Protein AF-A0A917TV34-F1 (afdb_monomer_lite)

Foldseek 3Di:
DDDDPPPPDDPPDDFPPDQQALLLCVLQQLAQKDKADDPLWIKIKGKAFAPLLVVVVQVSQVSHVWHKDWADDPDPRMIIIMIDTGNSCSVVQVQQQDPVGDGFDHPPDADFLSSLLNQLSGAWFDPVPAKIKRHRHYWDDAPDPPPPPPDDDDDDDDDDDDDDDDDDDDDDDDDDDDDDDDDDDDDDDDDDDDPVVVVVVVVPDDDDDDDDDDDDPDDDDDDPDDPPPPPPDDPDPDPCPPPDDPDDPPPPDDDPPPPDDDDPDPDDDDDDPPDPDDDPPPPPPPDDPPPDDPSSVNSNVSSQVNCVVLPQHFDWDDCDNGHTITIGDDLVSLVVSCVRNDDDDPSDDPNTHRD

Structure (mmCIF, N/CA/C/O backbone):
data_AF-A0A917TV34-F1
#
_entry.id   AF-A0A917TV34-F1
#
loop_
_atom_site.group_PDB
_atom_site.id
_atom_site.type_symbol
_atom_site.label_atom_id
_atom_site.label_alt_id
_atom_site.label_comp_id
_atom_site.label_asym_id
_atom_site.label_entity_id
_atom_site.label_seq_id
_atom_site.pdbx_PDB_ins_code
_atom_site.Cartn_x
_atom_site.Cartn_y
_atom_site.Cartn_z
_atom_site.occupancy
_atom_site.B_iso_or_equiv
_atom_site.auth_seq_id
_atom_site.auth_comp_id
_atom_site.auth_asym_id
_atom_site.auth_atom_id
_atom_site.pdbx_PDB_model_num
ATOM 1 N N . MET A 1 1 ? -40.559 -13.161 18.218 1.00 40.81 1 MET A N 1
ATOM 2 C CA . MET A 1 1 ? -39.467 -12.164 18.255 1.00 40.81 1 MET A CA 1
ATOM 3 C C . MET A 1 1 ? -38.591 -12.396 17.035 1.00 40.81 1 MET A C 1
ATOM 5 O O . MET A 1 1 ? -37.755 -13.285 17.055 1.00 40.81 1 MET A O 1
ATOM 9 N N . THR A 1 2 ? -38.841 -11.677 15.946 1.00 37.19 2 THR A N 1
ATOM 10 C CA . THR A 1 2 ? -38.151 -11.855 14.659 1.00 37.19 2 THR A CA 1
ATOM 11 C C . THR A 1 2 ? -37.358 -10.582 14.377 1.00 37.19 2 THR A C 1
ATOM 13 O O . THR A 1 2 ? -37.936 -9.506 14.241 1.00 37.19 2 THR A O 1
ATOM 16 N N . ARG A 1 3 ? -36.022 -10.688 14.394 1.00 32.41 3 ARG A N 1
ATOM 17 C CA . ARG A 1 3 ? -35.100 -9.575 14.128 1.00 32.41 3 ARG A CA 1
ATOM 18 C C . ARG A 1 3 ? -35.192 -9.189 12.652 1.00 32.41 3 ARG A C 1
ATOM 20 O O . ARG A 1 3 ? -34.831 -9.973 11.784 1.00 32.41 3 ARG A O 1
ATOM 27 N N . SER A 1 4 ? -35.654 -7.968 12.397 1.00 31.33 4 SER A N 1
ATOM 28 C CA . SER A 1 4 ? -35.521 -7.289 11.110 1.00 31.33 4 SER A CA 1
ATOM 29 C C . SER A 1 4 ? -34.042 -6.970 10.878 1.00 31.33 4 SER A C 1
ATOM 31 O O . SER A 1 4 ? -33.458 -6.172 11.614 1.00 31.33 4 SER A O 1
ATOM 33 N N . VAL A 1 5 ? -33.417 -7.623 9.897 1.00 42.38 5 VAL A N 1
ATOM 34 C CA . VAL A 1 5 ? -32.113 -7.199 9.379 1.00 42.38 5 VAL A CA 1
ATOM 35 C C . VAL A 1 5 ? -32.403 -6.081 8.389 1.00 42.38 5 VAL A C 1
ATOM 37 O O . VAL A 1 5 ? -32.843 -6.321 7.267 1.00 42.38 5 VAL A O 1
ATOM 40 N N . ALA A 1 6 ? -32.224 -4.842 8.839 1.00 41.69 6 ALA A N 1
ATOM 41 C CA . ALA A 1 6 ? -32.287 -3.681 7.970 1.00 41.69 6 ALA A CA 1
ATOM 42 C C . ALA A 1 6 ? -31.182 -3.812 6.912 1.00 41.69 6 ALA A C 1
ATOM 44 O O . ALA A 1 6 ? -29.999 -3.671 7.225 1.00 41.69 6 ALA A O 1
ATOM 45 N N . ALA A 1 7 ? -31.571 -4.103 5.670 1.00 47.94 7 ALA A N 1
ATOM 46 C CA . ALA A 1 7 ? -30.687 -4.027 4.520 1.00 47.94 7 ALA A CA 1
ATOM 47 C C . ALA A 1 7 ? -30.188 -2.581 4.409 1.00 47.94 7 ALA A C 1
ATOM 49 O O . ALA A 1 7 ? -30.918 -1.666 4.025 1.00 47.94 7 ALA A O 1
ATOM 50 N N . ARG A 1 8 ? -28.946 -2.368 4.842 1.00 42.19 8 ARG A N 1
ATOM 51 C CA . ARG A 1 8 ? -28.267 -1.080 4.779 1.00 42.19 8 ARG A CA 1
ATOM 52 C C . ARG A 1 8 ? -27.952 -0.836 3.307 1.00 42.19 8 ARG A C 1
ATOM 54 O O . ARG A 1 8 ? -27.126 -1.521 2.718 1.00 42.19 8 ARG A O 1
ATOM 61 N N . GLN A 1 9 ? -28.694 0.085 2.706 1.00 48.31 9 GLN A N 1
ATOM 62 C CA . GLN A 1 9 ? -28.572 0.473 1.308 1.00 48.31 9 GLN A CA 1
ATOM 63 C C . GLN A 1 9 ? -27.155 1.011 1.046 1.00 48.31 9 GLN A C 1
ATOM 65 O O . GLN A 1 9 ? -26.838 2.141 1.413 1.00 48.31 9 GLN A O 1
ATOM 70 N N . LEU A 1 10 ? -26.295 0.181 0.450 1.00 41.94 10 LEU A N 1
ATOM 71 C CA . LEU A 1 10 ? -24.959 0.566 0.003 1.00 41.94 10 LEU A CA 1
ATOM 72 C C . LEU A 1 10 ? -25.094 1.425 -1.258 1.00 41.94 10 LEU A C 1
ATOM 74 O O . LEU A 1 10 ? -25.685 1.025 -2.261 1.00 41.94 10 LEU A O 1
ATOM 78 N N . SER A 1 11 ? -24.585 2.650 -1.169 1.00 47.09 11 SER A N 1
ATOM 79 C CA . SER A 1 11 ? -24.577 3.620 -2.257 1.00 47.09 11 SER A CA 1
ATOM 80 C C . SER A 1 11 ? -23.579 3.190 -3.338 1.00 47.09 11 SER A C 1
ATOM 82 O O . SER A 1 11 ? -22.390 3.479 -3.258 1.00 47.09 11 SER A O 1
ATOM 84 N N . LEU A 1 12 ? -24.109 2.518 -4.361 1.00 45.16 12 LEU A N 1
ATOM 85 C CA . LEU A 1 12 ? -23.489 2.036 -5.604 1.00 45.16 12 LEU A CA 1
ATOM 86 C C . LEU A 1 12 ? -23.016 3.156 -6.558 1.00 45.16 12 LEU A C 1
ATOM 88 O O . LEU A 1 12 ? -23.390 3.183 -7.729 1.00 45.16 12 LEU A O 1
ATOM 92 N N . PHE A 1 13 ? -22.171 4.081 -6.104 1.00 44.41 13 PHE A N 1
ATOM 93 C CA . PHE A 1 13 ? -21.549 5.063 -7.002 1.00 44.41 13 PHE A CA 1
ATOM 94 C C . PHE A 1 13 ? -20.023 4.896 -7.059 1.00 44.41 13 PHE A C 1
ATOM 96 O O . PHE A 1 13 ? -19.262 5.718 -6.569 1.00 44.41 13 PHE A O 1
ATOM 103 N N . GLY A 1 14 ? -19.593 3.819 -7.726 1.00 43.25 14 GLY A N 1
ATOM 104 C CA . GLY A 1 14 ? -18.840 3.989 -8.975 1.00 43.25 14 GLY A CA 1
ATOM 105 C C . GLY A 1 14 ? -17.323 4.185 -8.934 1.00 43.25 14 GLY A C 1
ATOM 106 O O . GLY A 1 14 ? -16.812 4.798 -9.866 1.00 43.25 14 GLY A O 1
ATOM 107 N N . VAL A 1 15 ? -16.594 3.663 -7.940 1.00 44.53 15 VAL A N 1
ATOM 108 C CA . VAL A 1 15 ? -15.109 3.609 -8.001 1.00 44.53 15 VAL A CA 1
ATOM 109 C C . VAL A 1 15 ? -14.532 2.197 -7.771 1.00 44.53 15 VAL A C 1
ATOM 111 O O . VAL A 1 15 ? -13.421 1.916 -8.207 1.00 44.53 15 VAL A O 1
ATOM 114 N N . GLU A 1 16 ? -15.303 1.243 -7.236 1.00 50.41 16 GLU A N 1
ATOM 115 C CA . GLU A 1 16 ? -14.869 -0.165 -7.071 1.00 50.41 16 GLU A CA 1
ATOM 116 C C . GLU A 1 16 ? -14.979 -1.035 -8.343 1.00 50.41 16 GLU A C 1
ATOM 118 O O . GLU A 1 16 ? -14.558 -2.192 -8.354 1.00 50.41 16 GLU A O 1
ATOM 123 N N . ALA A 1 17 ? -15.515 -0.498 -9.444 1.00 59.44 17 ALA A N 1
ATOM 124 C CA . ALA A 1 17 ? -15.869 -1.282 -10.633 1.00 59.44 17 ALA A CA 1
ATOM 125 C C . ALA A 1 17 ? -14.678 -1.719 -11.513 1.00 59.44 17 ALA A C 1
ATOM 127 O O . ALA A 1 17 ? -14.878 -2.448 -12.485 1.00 59.44 17 ALA A O 1
ATOM 128 N N . ARG A 1 18 ? -13.444 -1.285 -11.216 1.00 78.06 18 ARG A N 1
ATOM 129 C CA . ARG A 1 18 ? -12.256 -1.747 -11.952 1.00 78.06 18 ARG A CA 1
ATOM 130 C C . ARG A 1 18 ? -11.857 -3.136 -11.444 1.00 78.06 18 ARG A C 1
ATOM 132 O O . ARG A 1 18 ? -11.762 -3.281 -10.225 1.00 78.06 18 ARG A O 1
ATOM 139 N N . PRO A 1 19 ? -11.601 -4.130 -12.313 1.00 85.00 19 PRO A N 1
ATOM 140 C CA . PRO A 1 19 ? -11.060 -5.413 -11.872 1.00 85.00 19 PRO A CA 1
ATOM 141 C C . PRO A 1 19 ? -9.710 -5.220 -11.157 1.00 85.00 19 PRO A C 1
ATOM 143 O O . PRO A 1 19 ? -9.001 -4.256 -11.465 1.00 85.00 19 PRO A O 1
ATOM 146 N N . PRO A 1 20 ? -9.356 -6.100 -10.202 1.00 93.44 20 PRO A N 1
ATOM 147 C CA . PRO A 1 20 ? -8.048 -6.063 -9.557 1.00 93.44 20 PRO A CA 1
ATOM 148 C C . PRO A 1 20 ? -6.946 -6.161 -10.614 1.00 93.44 20 PRO A C 1
ATOM 150 O O . PRO A 1 20 ? -7.001 -7.005 -11.509 1.00 93.44 20 PRO A O 1
ATOM 153 N N . ALA A 1 21 ? -5.957 -5.277 -10.521 1.00 95.12 21 ALA A N 1
ATOM 154 C CA . ALA A 1 21 ? -4.879 -5.184 -11.494 1.00 95.12 21 ALA A CA 1
ATOM 155 C C . ALA A 1 21 ? -3.510 -5.173 -10.798 1.00 95.12 21 ALA A C 1
ATOM 157 O O . ALA A 1 21 ? -3.397 -4.672 -9.677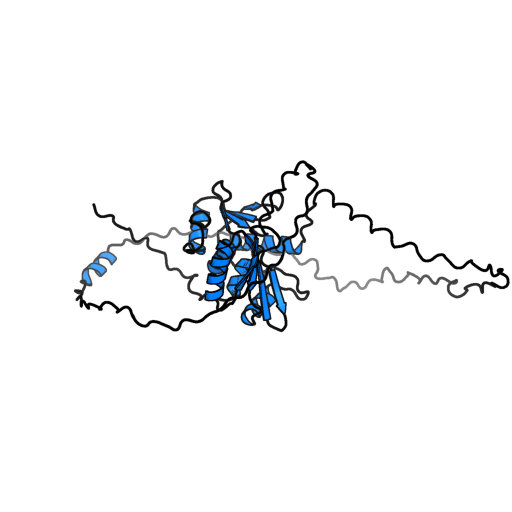 1.00 95.12 21 ALA A O 1
ATOM 158 N N . PRO A 1 22 ? -2.439 -5.641 -11.466 1.00 97.31 22 PRO A N 1
ATOM 159 C CA . PRO A 1 22 ? -1.071 -5.575 -10.942 1.00 97.31 22 PRO A CA 1
ATOM 160 C C . PRO A 1 22 ? -0.649 -4.172 -10.487 1.00 97.31 22 PRO A C 1
ATOM 162 O O . PRO A 1 22 ? 0.119 -4.029 -9.544 1.00 97.31 22 PRO A O 1
ATOM 165 N N . HIS A 1 23 ? -1.192 -3.128 -11.116 1.00 95.94 23 HIS A N 1
ATOM 166 C CA . HIS A 1 23 ? -0.909 -1.736 -10.775 1.00 95.94 23 HIS A CA 1
ATOM 167 C C . HIS A 1 23 ? -1.452 -1.300 -9.401 1.00 95.94 23 HIS A C 1
ATOM 169 O O . HIS A 1 23 ? -0.998 -0.298 -8.853 1.00 95.94 23 HIS A O 1
ATOM 175 N N . ASP A 1 24 ? -2.386 -2.049 -8.809 1.00 96.69 24 ASP A N 1
ATOM 176 C CA . ASP A 1 24 ? -2.880 -1.762 -7.459 1.00 96.69 24 ASP A CA 1
ATOM 177 C C . ASP A 1 24 ? -1.795 -1.985 -6.393 1.00 96.69 24 ASP A C 1
ATOM 179 O O . ASP A 1 24 ? -1.896 -1.411 -5.311 1.00 96.69 24 ASP A O 1
ATOM 183 N N . LEU A 1 25 ? -0.741 -2.764 -6.697 1.00 97.81 25 LEU A N 1
ATOM 184 C CA . LEU A 1 25 ? 0.428 -2.952 -5.821 1.00 97.81 25 LEU A CA 1
ATOM 185 C C . LEU A 1 25 ? 1.183 -1.656 -5.526 1.00 97.81 25 LEU A C 1
ATOM 187 O O . LEU A 1 25 ? 1.998 -1.643 -4.607 1.00 97.81 25 LEU A O 1
ATOM 191 N N . GLU A 1 26 ? 0.850 -0.560 -6.215 1.00 97.38 26 GLU A N 1
ATOM 192 C CA . GLU A 1 26 ? 1.180 0.793 -5.768 1.00 97.38 26 GLU A CA 1
ATOM 193 C C . GLU A 1 26 ? 0.830 0.989 -4.282 1.00 97.38 26 GLU A C 1
ATOM 195 O O . GLU A 1 26 ? 1.610 1.591 -3.560 1.00 97.38 26 GLU A O 1
ATOM 200 N N . GLY A 1 27 ? -0.249 0.364 -3.792 1.00 97.31 27 GLY A N 1
ATOM 201 C CA . GLY A 1 27 ? -0.628 0.334 -2.379 1.00 97.31 27 GLY A CA 1
ATOM 202 C C . GLY A 1 27 ? 0.452 -0.174 -1.418 1.00 97.31 27 GLY A C 1
ATOM 203 O O . GLY A 1 27 ? 0.548 0.320 -0.300 1.00 97.31 27 GLY A O 1
ATOM 204 N N . LEU A 1 28 ? 1.297 -1.120 -1.839 1.00 97.94 28 LEU A N 1
ATOM 205 C CA . LEU A 1 28 ? 2.435 -1.566 -1.026 1.00 97.94 28 LEU A CA 1
ATOM 206 C C . LEU A 1 28 ? 3.566 -0.532 -1.026 1.00 97.94 28 LEU A C 1
ATOM 208 O O . LEU A 1 28 ? 4.217 -0.352 -0.002 1.00 97.94 28 LEU A O 1
ATOM 212 N N . LEU A 1 29 ? 3.770 0.161 -2.151 1.00 97.56 29 LEU A N 1
ATOM 213 C CA . LEU A 1 29 ? 4.804 1.192 -2.325 1.00 97.56 29 LEU A CA 1
ATOM 214 C C . LEU A 1 29 ? 4.486 2.491 -1.572 1.00 97.56 29 LEU A C 1
ATOM 216 O O . LEU A 1 29 ? 5.390 3.273 -1.301 1.00 97.56 29 LEU A O 1
ATOM 220 N N . LEU A 1 30 ? 3.218 2.704 -1.199 1.00 96.50 30 LEU A N 1
ATOM 221 C CA . LEU A 1 30 ? 2.826 3.758 -0.255 1.00 96.50 30 LEU A CA 1
ATOM 222 C C . LEU A 1 30 ? 3.398 3.518 1.148 1.00 96.50 30 LEU A C 1
ATOM 224 O O . LEU A 1 30 ? 3.565 4.467 1.905 1.00 96.50 30 LEU A O 1
ATOM 228 N N . GLY A 1 31 ? 3.617 2.249 1.506 1.00 93.50 31 GLY A N 1
ATOM 229 C CA . GLY A 1 31 ? 4.174 1.825 2.783 1.00 93.50 31 GLY A CA 1
ATOM 230 C C . GLY A 1 31 ? 5.662 1.491 2.678 1.00 93.50 31 GLY A C 1
ATOM 231 O O . GLY A 1 31 ? 6.416 2.121 1.948 1.00 93.50 31 GLY A O 1
ATOM 232 N N . ALA A 1 32 ? 6.069 0.420 3.359 1.00 92.75 32 ALA A N 1
ATOM 233 C CA . ALA A 1 32 ? 7.436 -0.107 3.334 1.00 92.75 32 ALA A CA 1
ATOM 234 C C . ALA A 1 32 ? 7.793 -0.879 2.042 1.00 92.75 32 ALA A C 1
ATOM 236 O O . ALA A 1 32 ? 8.705 -1.709 2.037 1.00 92.75 32 ALA A O 1
ATOM 237 N N . GLY A 1 33 ? 7.008 -0.733 0.975 1.00 96.12 33 GLY A N 1
ATOM 238 C CA . GLY A 1 33 ? 7.196 -1.461 -0.272 1.00 96.12 33 GLY A CA 1
ATOM 239 C C . GLY A 1 33 ? 8.296 -0.862 -1.137 1.00 96.12 33 GLY A C 1
ATOM 240 O O . GLY A 1 33 ? 8.413 0.351 -1.296 1.00 96.12 33 GLY A O 1
ATOM 241 N N . GLN A 1 34 ? 9.065 -1.744 -1.754 1.00 97.25 34 GLN A N 1
ATOM 242 C CA . GLN A 1 34 ? 10.088 -1.429 -2.733 1.00 97.25 34 GLN A CA 1
ATOM 243 C C . GLN A 1 34 ? 9.731 -2.059 -4.073 1.00 97.25 34 GLN A C 1
ATOM 245 O O . GLN A 1 34 ? 9.254 -3.197 -4.127 1.00 97.25 34 GLN A O 1
ATOM 250 N N . VAL A 1 35 ? 10.003 -1.353 -5.165 1.00 98.00 35 VAL A N 1
ATOM 251 C CA . VAL A 1 35 ? 9.890 -1.896 -6.518 1.00 98.00 35 VAL A CA 1
ATOM 252 C C . VAL A 1 35 ? 11.258 -1.949 -7.184 1.00 98.00 35 VAL A C 1
ATOM 254 O O . VAL A 1 35 ? 12.067 -1.039 -7.068 1.00 98.00 35 VAL A O 1
ATOM 257 N N . GLY A 1 36 ? 11.524 -3.042 -7.890 1.00 96.31 36 GLY A N 1
ATOM 258 C CA . GLY A 1 36 ? 12.713 -3.208 -8.715 1.00 96.31 36 GLY A CA 1
ATOM 259 C C . GLY A 1 36 ? 12.338 -3.627 -10.128 1.00 96.31 36 GLY A C 1
ATOM 260 O O . GLY A 1 36 ? 11.291 -4.243 -10.354 1.00 96.31 36 GLY A O 1
ATOM 261 N N . ARG A 1 37 ? 13.216 -3.330 -11.086 1.00 95.94 37 ARG A N 1
ATOM 262 C CA . ARG A 1 37 ? 13.058 -3.703 -12.495 1.00 95.94 37 ARG A CA 1
ATOM 263 C C . ARG A 1 37 ? 14.261 -4.512 -12.966 1.00 95.94 37 ARG A C 1
ATOM 265 O O . ARG A 1 37 ? 15.393 -4.193 -12.629 1.00 95.94 37 ARG A O 1
ATOM 272 N N . MET A 1 38 ? 14.020 -5.549 -13.762 1.00 94.06 38 MET A N 1
ATOM 273 C CA . MET A 1 38 ? 15.074 -6.345 -14.396 1.00 94.06 38 MET A CA 1
ATOM 274 C C . MET A 1 38 ? 14.564 -6.937 -15.711 1.00 94.06 38 MET A C 1
ATOM 276 O O . MET A 1 38 ? 13.496 -7.544 -15.738 1.00 94.06 38 MET A O 1
ATOM 280 N N . GLY A 1 39 ? 15.306 -6.768 -16.810 1.00 91.00 39 GLY A N 1
ATOM 281 C CA . GLY A 1 39 ? 15.014 -7.454 -18.079 1.00 91.00 39 GLY A CA 1
ATOM 282 C C . GLY A 1 39 ? 13.585 -7.253 -18.602 1.00 91.00 39 GLY A C 1
ATOM 283 O O . GLY A 1 39 ? 12.953 -8.203 -19.048 1.00 91.00 39 GLY A O 1
ATOM 284 N N . GLY A 1 40 ? 13.032 -6.040 -18.478 1.00 94.31 40 GLY A N 1
ATOM 285 C CA . GLY A 1 40 ? 11.655 -5.743 -18.897 1.00 94.31 40 GLY A CA 1
ATOM 286 C C . GLY A 1 40 ? 10.560 -6.262 -17.957 1.00 94.31 40 GLY A C 1
ATOM 287 O O . GLY A 1 40 ? 9.384 -6.086 -18.253 1.00 94.31 40 GLY A O 1
ATOM 288 N N . THR A 1 41 ? 10.923 -6.847 -16.817 1.00 97.62 41 THR A N 1
ATOM 289 C CA . THR A 1 41 ? 10.002 -7.278 -15.758 1.00 97.62 41 THR A CA 1
ATOM 290 C C . THR A 1 41 ? 10.151 -6.408 -14.514 1.00 97.62 41 THR A C 1
ATOM 292 O O . THR A 1 41 ? 11.183 -5.764 -14.318 1.00 97.62 41 THR A O 1
ATOM 295 N N . GLY A 1 42 ? 9.112 -6.370 -13.683 1.00 97.56 42 GLY A N 1
ATOM 296 C CA . GLY A 1 42 ? 9.132 -5.722 -12.376 1.00 97.56 42 GLY A CA 1
ATOM 297 C C . GLY A 1 42 ? 8.932 -6.730 -11.249 1.00 97.56 42 GLY A C 1
ATOM 298 O O . GLY A 1 42 ? 8.388 -7.814 -11.467 1.00 97.56 42 GLY A O 1
ATOM 299 N N . ARG A 1 43 ? 9.347 -6.350 -10.044 1.00 98.19 43 ARG A N 1
ATOM 300 C CA . ARG A 1 43 ? 9.066 -7.061 -8.797 1.00 98.19 43 ARG A CA 1
ATOM 301 C C . ARG A 1 43 ? 8.800 -6.049 -7.694 1.00 98.19 43 ARG A C 1
ATOM 303 O O . ARG A 1 43 ? 9.552 -5.092 -7.553 1.00 98.19 43 ARG A O 1
ATOM 310 N N . VAL A 1 44 ? 7.775 -6.307 -6.897 1.00 98.50 44 VAL A N 1
ATOM 311 C CA . VAL A 1 44 ? 7.519 -5.623 -5.627 1.00 98.50 44 VAL A CA 1
ATOM 312 C C . VAL A 1 44 ? 7.976 -6.511 -4.470 1.00 98.50 44 VAL A C 1
ATOM 314 O O . VAL A 1 44 ? 7.676 -7.711 -4.457 1.00 98.50 44 VAL A O 1
ATOM 317 N N . THR A 1 45 ? 8.689 -5.905 -3.525 1.00 98.25 45 THR A N 1
ATOM 318 C CA . THR A 1 45 ? 9.145 -6.489 -2.261 1.00 98.25 45 THR A CA 1
ATOM 319 C C . THR A 1 45 ? 8.627 -5.631 -1.116 1.00 98.25 45 THR A C 1
ATOM 321 O O . THR A 1 45 ? 8.616 -4.411 -1.223 1.00 98.25 45 THR A O 1
ATOM 324 N N . THR A 1 46 ? 8.217 -6.226 -0.007 1.00 96.75 46 THR A N 1
ATOM 325 C CA . THR A 1 46 ? 7.909 -5.478 1.216 1.00 96.75 46 THR A CA 1
ATOM 326 C C . THR A 1 46 ? 8.181 -6.351 2.432 1.00 96.75 46 THR A C 1
ATOM 328 O O . THR A 1 46 ? 8.200 -7.578 2.324 1.00 96.75 46 THR A O 1
ATOM 331 N N . VAL A 1 47 ? 8.419 -5.726 3.578 1.00 95.06 47 VAL A N 1
ATOM 332 C CA . VAL A 1 47 ? 8.528 -6.423 4.860 1.00 95.06 47 VAL A CA 1
ATOM 333 C C . VAL A 1 47 ? 7.221 -6.220 5.606 1.00 95.06 47 VAL A C 1
ATOM 335 O O . VAL A 1 47 ? 6.724 -5.095 5.688 1.00 95.06 47 VAL A O 1
ATOM 338 N N . VAL A 1 48 ? 6.656 -7.312 6.107 1.00 95.19 48 VAL A N 1
ATOM 339 C CA . VAL A 1 48 ? 5.414 -7.303 6.876 1.00 95.19 48 VAL A CA 1
ATOM 340 C C . VAL A 1 48 ? 5.588 -8.044 8.184 1.00 95.19 48 VAL A C 1
ATOM 342 O O . VAL A 1 48 ? 6.396 -8.966 8.294 1.00 95.19 48 VAL A O 1
ATOM 345 N N . GLU A 1 49 ? 4.759 -7.662 9.143 1.00 91.12 49 GLU A N 1
ATOM 346 C CA . GLU A 1 49 ? 4.747 -8.259 10.473 1.00 91.12 49 GLU A CA 1
ATOM 347 C C . GLU A 1 49 ? 3.607 -9.267 10.536 1.00 91.12 49 GLU A C 1
ATOM 349 O O . GLU A 1 49 ? 2.554 -9.034 9.942 1.00 91.12 49 GLU A O 1
ATOM 354 N N . ASP A 1 50 ? 3.786 -10.338 11.299 1.00 92.12 50 ASP A N 1
ATOM 355 C CA . ASP A 1 50 ? 2.807 -11.411 11.467 1.00 92.12 50 ASP A CA 1
ATOM 356 C C . ASP A 1 50 ? 2.535 -12.243 10.191 1.00 92.12 50 ASP A C 1
ATOM 358 O O . ASP A 1 50 ? 2.312 -11.747 9.082 1.00 92.12 50 ASP A O 1
ATOM 362 N N . ALA A 1 51 ? 2.415 -13.560 10.363 1.00 93.50 51 ALA A N 1
ATOM 363 C CA . ALA A 1 51 ? 2.173 -14.483 9.251 1.00 93.50 51 ALA A CA 1
ATOM 364 C C . ALA A 1 51 ? 0.818 -14.260 8.542 1.00 93.50 51 ALA A C 1
ATOM 366 O O . ALA A 1 51 ? 0.677 -14.559 7.352 1.00 93.50 51 ALA A O 1
ATOM 367 N N . TRP A 1 52 ? -0.186 -13.708 9.240 1.00 95.69 52 TRP A N 1
ATOM 368 C CA . TRP A 1 52 ? -1.512 -13.467 8.658 1.00 95.69 52 TRP A CA 1
ATOM 369 C C . TRP A 1 52 ? -1.462 -12.446 7.514 1.00 95.69 52 TRP A C 1
ATOM 371 O O . TRP A 1 52 ? -2.200 -12.586 6.537 1.00 95.69 52 TRP A O 1
ATOM 381 N N . ARG A 1 53 ? -0.548 -11.465 7.570 1.00 97.25 53 ARG A N 1
ATOM 382 C CA . ARG A 1 53 ? -0.372 -10.488 6.485 1.00 97.25 53 ARG A CA 1
ATOM 383 C C . ARG A 1 53 ? 0.127 -11.151 5.216 1.00 97.25 53 ARG A C 1
ATOM 385 O O . ARG A 1 53 ? -0.361 -10.830 4.137 1.00 97.25 53 ARG A O 1
ATOM 392 N N . CYS A 1 54 ? 1.037 -12.118 5.335 1.00 96.88 54 CYS A N 1
ATOM 393 C CA . CYS A 1 54 ? 1.477 -12.907 4.189 1.00 96.88 54 CYS A CA 1
ATOM 394 C C . CYS A 1 54 ? 0.325 -13.668 3.531 1.00 96.88 54 CYS A C 1
ATOM 396 O O . CYS A 1 54 ? 0.248 -13.695 2.303 1.00 96.88 54 CYS A O 1
ATOM 398 N N . ALA A 1 55 ? -0.573 -14.258 4.324 1.00 96.69 55 ALA A N 1
ATOM 399 C CA . ALA A 1 55 ? -1.731 -14.976 3.796 1.00 96.69 55 ALA A CA 1
ATOM 400 C C . ALA A 1 55 ? -2.683 -14.034 3.034 1.00 96.69 55 ALA A C 1
ATOM 402 O O . ALA A 1 55 ? -3.030 -14.315 1.886 1.00 96.69 55 ALA A O 1
ATOM 403 N N . VAL A 1 56 ? -3.003 -12.869 3.612 1.00 97.94 56 VAL A N 1
ATOM 404 C CA . VAL A 1 56 ? -3.830 -11.844 2.948 1.00 97.94 56 VAL A CA 1
ATOM 405 C C . VAL A 1 56 ? -3.170 -11.339 1.665 1.00 97.94 56 VAL A C 1
ATOM 407 O O . VAL A 1 56 ? -3.811 -11.284 0.617 1.00 97.94 56 VAL A O 1
ATOM 410 N N . LEU A 1 57 ? -1.883 -10.982 1.713 1.00 98.12 57 LEU A N 1
ATOM 411 C CA . LEU A 1 57 ? -1.175 -10.450 0.547 1.00 98.12 57 LEU A CA 1
ATOM 412 C C . LEU A 1 57 ? -1.032 -11.484 -0.571 1.00 98.12 57 LEU A C 1
ATOM 414 O O . LEU A 1 57 ? -1.100 -11.110 -1.743 1.00 98.12 57 LEU A O 1
ATOM 418 N N . ARG A 1 58 ? -0.882 -12.770 -0.232 1.00 98.00 58 ARG A N 1
ATOM 419 C CA . ARG A 1 58 ? -0.897 -13.860 -1.213 1.00 98.00 58 ARG A CA 1
ATOM 420 C C . ARG A 1 58 ? -2.238 -13.917 -1.939 1.00 98.00 58 ARG A C 1
ATOM 422 O O . ARG A 1 58 ? -2.239 -13.824 -3.163 1.00 98.00 58 ARG A O 1
ATOM 429 N N . ALA A 1 59 ? -3.349 -13.962 -1.203 1.00 97.25 59 ALA A N 1
ATOM 430 C CA . ALA A 1 59 ? -4.690 -13.975 -1.790 1.00 97.25 59 ALA A CA 1
ATOM 431 C C . ALA A 1 59 ? -4.944 -12.732 -2.668 1.00 97.25 59 ALA A C 1
ATOM 433 O O . ALA A 1 59 ? -5.431 -12.835 -3.794 1.00 97.25 59 ALA A O 1
ATOM 434 N N . GLU A 1 60 ? -4.538 -11.546 -2.208 1.00 97.62 60 GLU A N 1
ATOM 435 C CA . GLU A 1 60 ? -4.661 -10.308 -2.984 1.00 97.62 60 GLU A CA 1
ATOM 436 C C . GLU A 1 60 ? -3.801 -10.301 -4.262 1.00 97.62 60 GLU A C 1
ATOM 438 O O . GLU A 1 60 ? -4.210 -9.739 -5.284 1.00 97.62 60 GLU A O 1
ATOM 443 N N . CYS A 1 61 ? -2.615 -10.911 -4.239 1.00 97.88 61 CYS A N 1
ATOM 444 C CA . CYS A 1 61 ? -1.769 -11.039 -5.427 1.00 97.88 61 CYS A CA 1
ATOM 445 C C . CYS A 1 61 ? -2.314 -12.074 -6.417 1.00 97.88 61 CYS A C 1
ATOM 447 O O . CYS A 1 61 ? -2.301 -11.822 -7.624 1.00 97.88 61 CYS A O 1
ATOM 449 N N . GLU A 1 62 ? -2.864 -13.185 -5.930 1.00 96.88 62 GLU A N 1
ATOM 450 C CA . GLU A 1 62 ? -3.501 -14.212 -6.761 1.00 96.88 62 GLU A CA 1
ATOM 451 C C . GLU A 1 62 ? -4.695 -13.649 -7.541 1.00 96.88 62 GLU A C 1
ATOM 453 O O . GLU A 1 62 ? -4.811 -13.891 -8.744 1.00 96.88 62 GLU A O 1
ATOM 458 N N . LEU A 1 63 ? -5.506 -12.779 -6.920 1.00 96.19 63 LEU A N 1
ATOM 459 C CA . LEU A 1 63 ? -6.585 -12.043 -7.603 1.00 96.19 63 LEU A CA 1
ATOM 460 C C . LEU A 1 63 ? -6.095 -11.182 -8.780 1.00 96.19 63 LEU A C 1
ATOM 462 O O . LEU A 1 63 ? -6.886 -10.801 -9.641 1.00 96.19 63 LEU A O 1
ATOM 466 N N . ARG A 1 64 ? -4.798 -10.864 -8.821 1.00 97.25 64 ARG A N 1
ATOM 467 C CA . ARG A 1 64 ? -4.139 -10.053 -9.858 1.00 97.25 64 ARG A CA 1
ATOM 468 C C . ARG A 1 64 ? -3.297 -10.898 -10.814 1.00 97.25 64 ARG A C 1
ATOM 470 O O . ARG A 1 64 ? -2.600 -10.334 -11.657 1.00 97.25 64 ARG A O 1
ATOM 477 N N . GLY A 1 65 ? -3.348 -12.226 -10.685 1.00 97.44 65 GLY A N 1
ATOM 478 C CA . GLY A 1 65 ? -2.549 -13.160 -11.478 1.00 97.44 65 GLY A CA 1
ATOM 479 C C . GLY A 1 65 ? -1.056 -13.112 -11.149 1.00 97.44 65 GLY A C 1
ATOM 480 O O . GLY A 1 65 ? -0.228 -13.354 -12.026 1.00 97.44 65 GLY A O 1
ATOM 481 N N . LEU A 1 66 ? -0.696 -12.752 -9.914 1.00 98.00 66 LEU A N 1
ATOM 482 C CA . LEU A 1 66 ? 0.689 -12.643 -9.465 1.00 98.00 66 LEU A CA 1
ATOM 483 C C . LEU A 1 66 ? 1.011 -13.728 -8.442 1.00 98.00 66 LEU A C 1
ATOM 485 O O . LEU A 1 66 ? 0.254 -13.966 -7.506 1.00 98.00 66 LEU A O 1
ATOM 489 N N . VAL A 1 67 ? 2.182 -14.342 -8.601 1.00 97.62 67 VAL A N 1
ATOM 490 C CA . VAL A 1 67 ? 2.736 -15.271 -7.614 1.00 97.62 67 VAL A CA 1
ATOM 491 C C . VAL A 1 67 ? 3.494 -14.473 -6.562 1.00 97.62 67 VAL A C 1
ATOM 493 O O . VAL A 1 67 ? 4.326 -13.627 -6.902 1.00 97.62 67 VAL A O 1
ATOM 496 N N . LEU A 1 68 ? 3.219 -14.760 -5.292 1.00 97.94 68 LEU A N 1
ATOM 497 C CA . LEU A 1 68 ? 3.844 -14.119 -4.143 1.00 97.94 68 LEU A CA 1
ATOM 498 C C . LEU A 1 68 ? 4.492 -15.170 -3.243 1.00 97.94 68 LEU A C 1
ATOM 500 O O . LEU A 1 68 ? 3.831 -16.097 -2.772 1.00 97.94 68 LEU A O 1
ATOM 504 N N . THR A 1 69 ? 5.785 -15.000 -2.982 1.00 97.69 69 THR A N 1
ATOM 505 C CA . THR A 1 69 ? 6.523 -15.735 -1.960 1.00 97.69 69 THR A CA 1
ATOM 506 C C . THR A 1 69 ? 6.589 -14.908 -0.682 1.00 97.69 69 THR A C 1
ATOM 508 O O . THR A 1 69 ? 6.598 -13.677 -0.701 1.00 97.69 69 THR A O 1
ATOM 511 N N . CYS A 1 70 ? 6.584 -15.600 0.449 1.00 96.88 70 CYS A N 1
ATOM 512 C CA . CYS A 1 70 ? 6.755 -15.008 1.766 1.00 96.88 70 CYS A CA 1
ATOM 513 C C . CYS A 1 70 ? 7.772 -15.877 2.497 1.00 96.88 70 CYS A C 1
ATOM 515 O O . CYS A 1 70 ? 7.569 -17.086 2.621 1.00 96.88 70 CYS A O 1
ATOM 517 N N . GLU A 1 71 ? 8.874 -15.263 2.904 1.00 95.62 71 GLU A N 1
ATOM 518 C CA . GLU A 1 71 ? 9.976 -15.909 3.609 1.00 95.62 71 GLU A CA 1
ATOM 519 C C . GLU A 1 71 ? 10.145 -15.234 4.970 1.00 95.62 71 GLU A C 1
ATOM 521 O O . GLU A 1 71 ? 10.003 -14.011 5.043 1.00 95.62 71 GLU A O 1
ATOM 526 N N . PRO A 1 72 ? 10.441 -15.980 6.044 1.00 93.94 72 PRO A N 1
ATOM 527 C CA . PRO A 1 72 ? 10.788 -15.362 7.317 1.00 93.94 72 PRO A CA 1
ATOM 528 C C . PRO A 1 72 ? 12.011 -14.455 7.133 1.00 93.94 72 PRO A C 1
ATOM 530 O O . PRO A 1 72 ? 12.964 -14.802 6.429 1.00 93.94 72 PRO A O 1
ATOM 533 N N . ALA A 1 73 ? 11.961 -13.264 7.722 1.00 89.06 73 ALA A N 1
ATOM 534 C CA . ALA A 1 73 ? 13.117 -12.385 7.801 1.00 89.06 73 ALA A CA 1
ATOM 535 C C . ALA A 1 73 ? 14.103 -12.909 8.861 1.00 89.06 73 ALA A C 1
ATOM 537 O O . ALA A 1 73 ? 13.774 -13.784 9.656 1.00 89.06 73 ALA A O 1
ATOM 538 N N . VAL A 1 74 ? 15.322 -12.359 8.878 1.00 81.50 74 VAL A N 1
ATOM 539 C CA . VAL A 1 74 ? 16.314 -12.655 9.934 1.00 81.50 74 VAL A CA 1
ATOM 540 C C . VAL A 1 74 ? 15.789 -12.234 11.310 1.00 81.50 74 VAL A C 1
ATOM 542 O O . VAL A 1 74 ? 16.117 -12.844 12.320 1.00 81.50 74 VAL A O 1
ATOM 545 N N . GLU A 1 75 ? 14.961 -11.192 11.340 1.00 75.88 75 GLU A N 1
ATOM 546 C CA . GLU A 1 75 ? 14.270 -10.744 12.540 1.00 75.88 75 GLU A CA 1
ATOM 547 C C . GLU A 1 75 ? 13.022 -11.593 12.803 1.00 75.88 75 GLU A C 1
ATOM 549 O O . GLU A 1 75 ? 12.216 -11.814 11.896 1.00 75.88 75 GLU A O 1
ATOM 554 N N . GLU A 1 76 ? 12.846 -12.012 14.058 1.00 77.50 76 GLU A N 1
ATOM 555 C CA . GLU A 1 76 ? 11.661 -12.745 14.512 1.00 77.50 76 GLU A CA 1
ATOM 556 C C . GLU A 1 76 ? 10.355 -12.004 14.183 1.00 77.50 76 GLU A C 1
ATOM 558 O O . GLU A 1 76 ? 10.287 -10.772 14.199 1.00 77.50 76 GLU A O 1
ATOM 563 N N . ASP A 1 77 ? 9.319 -12.783 13.862 1.00 83.06 77 ASP A N 1
ATOM 564 C CA . ASP A 1 77 ? 7.954 -12.339 13.539 1.00 83.06 77 ASP A CA 1
ATOM 565 C C . ASP A 1 77 ? 7.809 -11.358 12.363 1.00 83.06 77 ASP A C 1
ATOM 567 O O . ASP A 1 77 ? 6.728 -10.803 12.125 1.00 83.06 77 ASP A O 1
ATOM 571 N N . ARG A 1 78 ? 8.869 -11.200 11.564 1.00 91.12 78 ARG A N 1
ATOM 572 C CA . ARG A 1 78 ? 8.834 -10.477 10.294 1.00 91.12 78 ARG A CA 1
ATOM 573 C C . ARG A 1 78 ? 8.962 -11.412 9.110 1.00 91.12 78 ARG A C 1
ATOM 575 O O . ARG A 1 78 ? 9.648 -12.432 9.140 1.00 91.12 78 ARG A O 1
ATOM 582 N N . PHE A 1 79 ? 8.337 -11.006 8.017 1.00 95.00 79 PHE A N 1
ATOM 583 C CA . PHE A 1 79 ? 8.329 -11.749 6.774 1.00 95.00 79 PHE A CA 1
ATOM 584 C C . PHE A 1 79 ? 8.684 -10.839 5.611 1.00 95.00 79 PHE A C 1
ATOM 586 O O . PHE A 1 79 ? 8.113 -9.760 5.440 1.00 95.00 79 PHE A O 1
ATOM 593 N N . VAL A 1 80 ? 9.606 -11.296 4.770 1.00 96.69 80 VAL A N 1
ATOM 594 C CA . VAL A 1 80 ? 9.889 -10.653 3.494 1.00 96.69 80 VAL A CA 1
ATOM 595 C C . VAL A 1 80 ? 8.958 -11.229 2.442 1.00 96.69 80 VAL A C 1
ATOM 597 O O . VAL A 1 80 ? 9.045 -12.393 2.048 1.00 96.69 80 VAL A O 1
ATOM 600 N N . VAL A 1 81 ? 8.065 -10.374 1.969 1.00 97.31 81 VAL A N 1
ATOM 601 C CA . VAL A 1 81 ? 7.105 -10.667 0.918 1.00 97.31 81 VAL A CA 1
ATOM 602 C C . VAL A 1 81 ? 7.686 -10.225 -0.412 1.00 97.31 81 VAL A C 1
ATOM 604 O O . VAL A 1 81 ? 8.103 -9.076 -0.567 1.00 97.31 81 VAL A O 1
ATOM 607 N N . ARG A 1 82 ? 7.707 -11.129 -1.390 1.00 98.31 82 ARG A N 1
ATOM 608 C CA . ARG A 1 82 ? 8.226 -10.858 -2.731 1.00 98.31 82 ARG A CA 1
ATOM 609 C C . ARG A 1 82 ? 7.266 -11.393 -3.772 1.00 98.31 82 ARG A C 1
ATOM 611 O O . ARG A 1 82 ? 6.884 -12.557 -3.761 1.00 98.31 82 ARG A O 1
ATOM 618 N N . THR A 1 83 ? 6.908 -10.546 -4.721 1.00 98.56 83 THR A N 1
ATOM 619 C CA . THR A 1 83 ? 6.300 -11.035 -5.962 1.00 98.56 83 THR A CA 1
ATOM 620 C C . THR A 1 83 ? 7.358 -11.750 -6.809 1.00 98.56 83 THR A C 1
ATOM 622 O O . THR A 1 83 ? 8.552 -11.450 -6.725 1.00 98.56 83 THR A O 1
ATOM 625 N N . ALA A 1 84 ? 6.947 -12.703 -7.642 1.00 97.12 84 ALA A N 1
ATOM 626 C CA . ALA A 1 84 ? 7.803 -13.172 -8.725 1.00 97.12 84 ALA A CA 1
ATOM 627 C C . ALA A 1 84 ? 8.064 -12.024 -9.718 1.00 97.12 84 ALA A C 1
ATOM 629 O O . ALA A 1 84 ? 7.216 -11.145 -9.899 1.00 97.12 84 ALA A O 1
ATOM 630 N N . TYR A 1 85 ? 9.217 -12.037 -10.394 1.00 96.88 85 TYR A N 1
ATOM 631 C CA . TYR A 1 85 ? 9.446 -11.114 -11.507 1.00 96.88 85 TYR A CA 1
ATOM 632 C C . TYR A 1 85 ? 8.384 -11.336 -12.588 1.00 96.88 85 TYR A C 1
ATOM 634 O O . TYR A 1 85 ? 8.191 -12.455 -13.063 1.00 96.88 85 TYR A O 1
ATOM 642 N N . SER A 1 86 ? 7.691 -10.266 -12.974 1.00 97.94 86 SER A N 1
ATOM 643 C CA . SER A 1 86 ? 6.597 -10.325 -13.943 1.00 97.94 86 SER A CA 1
ATOM 644 C C . SER A 1 86 ? 6.621 -9.126 -14.882 1.00 97.94 86 SER A C 1
ATOM 646 O O . SER A 1 86 ? 6.806 -7.982 -14.458 1.00 97.94 86 SER A O 1
ATOM 648 N N . ALA A 1 87 ? 6.381 -9.367 -16.172 1.00 97.69 87 ALA A N 1
ATOM 649 C CA . ALA A 1 87 ? 6.196 -8.301 -17.159 1.00 97.69 87 ALA A CA 1
ATOM 650 C C . ALA A 1 87 ? 4.989 -7.408 -16.814 1.00 97.69 87 ALA A C 1
ATOM 652 O O . ALA A 1 87 ? 4.995 -6.215 -17.108 1.00 97.69 87 ALA A O 1
ATOM 653 N N . ALA A 1 88 ? 3.990 -7.951 -16.110 1.00 97.50 88 ALA A N 1
ATOM 654 C CA . ALA A 1 88 ? 2.810 -7.206 -15.682 1.00 97.50 88 ALA A CA 1
ATOM 655 C C . ALA A 1 88 ? 3.121 -6.115 -14.636 1.00 97.50 88 ALA A C 1
ATOM 657 O O . ALA A 1 88 ? 2.354 -5.165 -14.493 1.00 97.50 88 ALA A O 1
ATOM 658 N N . LEU A 1 89 ? 4.255 -6.225 -13.931 1.00 98.31 89 LEU A N 1
ATOM 659 C CA . LEU A 1 89 ? 4.737 -5.227 -12.968 1.00 98.31 89 LEU A CA 1
ATOM 660 C C . LEU A 1 89 ? 5.696 -4.205 -13.584 1.00 98.31 89 LEU A C 1
ATOM 662 O O . LEU A 1 89 ? 6.042 -3.225 -12.928 1.00 98.31 89 LEU A O 1
ATOM 666 N N . ALA A 1 90 ? 6.112 -4.385 -14.839 1.00 97.75 90 ALA A N 1
ATOM 667 C CA . ALA A 1 90 ? 7.012 -3.447 -15.500 1.00 97.75 90 ALA A CA 1
ATOM 668 C C . ALA A 1 90 ? 6.438 -2.019 -15.608 1.00 97.75 90 ALA A C 1
ATOM 670 O O . ALA A 1 90 ? 7.196 -1.085 -15.350 1.00 97.75 90 ALA A O 1
ATOM 671 N N . PRO A 1 91 ? 5.133 -1.808 -15.900 1.00 97.62 91 PRO A N 1
ATOM 672 C CA . PRO A 1 91 ? 4.549 -0.465 -15.901 1.00 97.62 91 PRO A CA 1
ATOM 673 C C . PRO A 1 91 ? 4.517 0.179 -14.512 1.00 97.62 91 PRO A C 1
ATOM 675 O O . PRO A 1 91 ? 4.682 1.387 -14.394 1.00 97.62 91 PRO A O 1
ATOM 678 N N . LEU A 1 92 ? 4.322 -0.619 -13.454 1.00 97.81 92 LEU A N 1
ATOM 679 C CA . LEU A 1 92 ? 4.380 -0.121 -12.079 1.00 97.81 92 LEU A CA 1
ATOM 680 C C . LEU A 1 92 ? 5.808 0.318 -11.728 1.00 97.81 92 LEU A C 1
ATOM 682 O O . LEU A 1 92 ? 5.992 1.423 -11.231 1.00 97.81 92 LEU A O 1
ATOM 686 N N . ALA A 1 93 ? 6.808 -0.508 -12.051 1.00 97.50 93 ALA A N 1
ATOM 687 C CA . ALA A 1 93 ? 8.213 -0.178 -11.829 1.00 97.50 93 ALA A CA 1
ATOM 688 C C . ALA A 1 93 ? 8.642 1.072 -12.612 1.00 97.50 93 ALA A C 1
ATOM 690 O O . ALA A 1 93 ? 9.260 1.957 -12.044 1.00 97.50 93 ALA A O 1
ATOM 691 N N . ALA A 1 94 ? 8.264 1.188 -13.888 1.00 96.69 94 ALA A N 1
ATOM 692 C CA . ALA A 1 94 ? 8.584 2.360 -14.708 1.00 96.69 94 ALA A CA 1
ATOM 693 C C . ALA A 1 94 ? 7.929 3.658 -14.208 1.00 96.69 94 ALA A C 1
ATOM 695 O O . ALA A 1 94 ? 8.431 4.737 -14.485 1.00 96.69 94 ALA A O 1
ATOM 696 N N . ARG A 1 95 ? 6.802 3.561 -13.495 1.00 97.06 95 ARG A N 1
ATOM 697 C CA . ARG A 1 95 ? 6.126 4.722 -12.906 1.00 97.06 95 ARG A CA 1
ATOM 698 C C . ARG A 1 95 ? 6.796 5.198 -11.614 1.00 97.06 95 ARG A C 1
ATOM 700 O O . ARG A 1 95 ? 6.708 6.378 -11.307 1.00 97.06 95 ARG A O 1
ATOM 707 N N . TRP A 1 96 ? 7.398 4.283 -10.859 1.00 97.50 96 TRP A N 1
ATOM 708 C CA . TRP A 1 96 ? 7.945 4.550 -9.525 1.00 97.50 96 TRP A CA 1
ATOM 709 C C . TRP A 1 96 ? 9.462 4.662 -9.481 1.00 97.50 96 TRP A C 1
ATOM 711 O O . TRP A 1 96 ? 9.987 5.039 -8.445 1.00 97.50 96 TRP A O 1
ATOM 721 N N . LEU A 1 97 ? 10.172 4.302 -10.546 1.00 97.50 97 LEU A N 1
ATOM 722 C CA . LEU A 1 97 ? 11.623 4.427 -10.633 1.00 97.50 97 LEU A CA 1
ATOM 723 C C . LEU A 1 97 ? 11.967 5.587 -11.563 1.00 97.50 97 LEU A C 1
ATOM 725 O O . LEU A 1 97 ? 11.438 5.646 -12.675 1.00 97.50 97 LEU A O 1
ATOM 729 N N . ASP A 1 98 ? 12.840 6.484 -11.109 1.00 95.00 98 ASP A N 1
ATOM 730 C CA . ASP A 1 98 ? 13.454 7.487 -11.979 1.00 95.00 98 ASP A CA 1
ATOM 731 C C . ASP A 1 98 ? 14.520 6.861 -12.901 1.00 95.00 98 ASP A C 1
ATOM 733 O O . ASP A 1 98 ? 14.743 5.644 -12.896 1.00 95.00 98 ASP A O 1
ATOM 737 N N . ASP A 1 99 ? 15.162 7.692 -13.724 1.00 92.38 99 ASP A N 1
ATOM 738 C CA . ASP A 1 99 ? 16.173 7.247 -14.690 1.00 92.38 99 ASP A CA 1
ATOM 739 C C . ASP A 1 99 ? 17.406 6.610 -14.017 1.00 92.38 99 ASP A C 1
ATOM 741 O O . ASP A 1 99 ? 18.054 5.749 -14.617 1.00 92.38 99 ASP A O 1
ATOM 745 N N . ASP A 1 100 ? 17.677 6.962 -12.755 1.00 92.69 100 ASP A N 1
ATOM 746 C CA . ASP A 1 100 ? 18.757 6.405 -11.934 1.00 92.69 100 ASP A CA 1
ATOM 747 C C . ASP A 1 100 ? 18.331 5.128 -11.181 1.00 92.69 100 ASP A C 1
ATOM 749 O O . ASP A 1 100 ? 19.133 4.494 -10.490 1.00 92.69 100 ASP A O 1
ATOM 753 N N . GLY A 1 101 ? 17.068 4.711 -11.316 1.00 92.75 101 GLY A N 1
ATOM 754 C CA . GLY A 1 101 ? 16.515 3.553 -10.619 1.00 92.75 101 GLY A CA 1
ATOM 755 C C . GLY A 1 101 ? 16.186 3.819 -9.149 1.00 92.75 101 GLY A C 1
ATOM 756 O O . GLY A 1 101 ? 16.022 2.866 -8.382 1.00 92.75 101 GLY A O 1
ATOM 757 N N . VAL A 1 102 ? 16.075 5.085 -8.745 1.00 94.62 102 VAL A N 1
ATOM 758 C CA . VAL A 1 102 ? 15.662 5.490 -7.399 1.00 94.62 102 VAL A CA 1
ATOM 759 C C . VAL A 1 102 ? 14.139 5.537 -7.325 1.00 94.62 102 VAL A C 1
ATOM 761 O O . VAL A 1 102 ? 13.460 6.055 -8.213 1.00 94.62 102 VAL A O 1
ATOM 764 N N . GLN A 1 103 ? 13.581 4.992 -6.242 1.00 95.81 103 GLN A N 1
ATOM 765 C CA . GLN A 1 103 ? 12.136 4.961 -6.044 1.00 95.81 103 GLN A CA 1
ATOM 766 C C . GLN A 1 103 ? 11.583 6.347 -5.685 1.00 95.81 103 GLN A C 1
ATOM 768 O O . GLN A 1 103 ? 11.872 6.877 -4.609 1.00 95.81 103 GLN A O 1
ATOM 773 N N . ARG A 1 104 ? 10.726 6.898 -6.547 1.00 97.19 104 ARG A N 1
ATOM 774 C CA . ARG A 1 104 ? 10.024 8.172 -6.363 1.00 97.19 104 ARG A CA 1
ATOM 775 C C . ARG A 1 104 ? 8.520 8.009 -6.539 1.00 97.19 104 ARG A C 1
ATOM 777 O O . ARG A 1 104 ? 8.050 7.382 -7.487 1.00 97.19 104 ARG A O 1
ATOM 784 N N . ALA A 1 105 ? 7.765 8.603 -5.625 1.00 96.44 105 ALA A N 1
ATOM 785 C CA . ALA A 1 105 ? 6.322 8.684 -5.721 1.00 96.44 105 ALA A CA 1
ATOM 786 C C . ALA A 1 105 ? 5.936 9.535 -6.949 1.00 96.44 105 ALA A C 1
ATOM 788 O O . ALA A 1 105 ? 6.489 10.620 -7.146 1.00 96.44 105 ALA A O 1
ATOM 789 N N . PRO A 1 106 ? 4.983 9.081 -7.775 1.00 96.12 106 PRO A N 1
ATOM 790 C CA . PRO A 1 106 ? 4.507 9.848 -8.921 1.00 96.12 106 PRO A CA 1
ATOM 791 C C . PRO A 1 106 ? 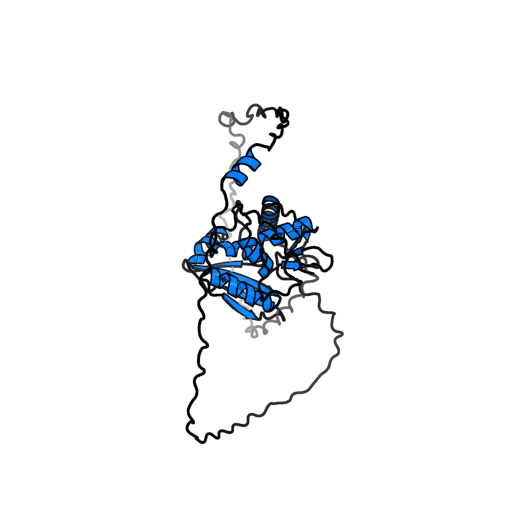3.842 11.162 -8.496 1.00 96.12 106 PRO A C 1
ATOM 793 O O . PRO A 1 106 ? 3.070 11.182 -7.541 1.00 96.12 106 PRO A O 1
ATOM 796 N N . GLY A 1 107 ? 4.050 12.246 -9.249 1.00 92.12 107 GLY A N 1
ATOM 797 C CA . GLY A 1 107 ? 3.421 13.544 -8.951 1.00 92.12 107 GLY A CA 1
ATOM 798 C C . GLY A 1 107 ? 1.889 13.557 -9.080 1.00 92.12 107 GLY A C 1
ATOM 799 O O . GLY A 1 107 ? 1.226 14.435 -8.541 1.00 92.12 107 GLY A O 1
ATOM 800 N N . ASP A 1 108 ? 1.312 12.575 -9.775 1.00 92.75 108 ASP A N 1
ATOM 801 C CA . ASP A 1 108 ? -0.131 12.347 -9.917 1.00 92.75 108 ASP A CA 1
ATOM 802 C C . ASP A 1 108 ? -0.624 11.170 -9.050 1.00 92.75 108 ASP A C 1
ATOM 804 O O . ASP A 1 108 ? -1.606 10.505 -9.393 1.00 92.75 108 ASP A O 1
ATOM 808 N N . LEU A 1 109 ? 0.076 10.861 -7.950 1.00 95.25 109 LEU A N 1
ATOM 809 C CA . LEU A 1 109 ? -0.282 9.775 -7.041 1.00 95.25 109 LEU A CA 1
ATOM 810 C C . LEU A 1 109 ? -1.737 9.904 -6.566 1.00 95.25 109 LEU A C 1
ATOM 812 O O . LEU A 1 109 ? -2.119 10.854 -5.886 1.00 95.25 109 LEU A O 1
ATOM 816 N N . ALA A 1 110 ? -2.550 8.902 -6.895 1.00 91.50 110 ALA A N 1
ATOM 817 C CA . ALA A 1 110 ? -3.959 8.847 -6.529 1.00 91.50 110 ALA A CA 1
ATOM 818 C C . ALA A 1 110 ? -4.254 7.593 -5.704 1.00 91.50 110 ALA A C 1
ATOM 820 O O . ALA A 1 110 ? -3.813 6.494 -6.035 1.00 91.50 110 ALA A O 1
ATOM 821 N N . LEU A 1 111 ? -5.048 7.727 -4.645 1.00 93.81 111 LEU A N 1
ATOM 822 C CA . LEU A 1 111 ? -5.491 6.580 -3.855 1.00 93.81 111 LEU A CA 1
ATOM 823 C C . LEU A 1 111 ? -6.871 6.108 -4.298 1.00 93.81 111 LEU A C 1
ATOM 825 O O . LEU A 1 111 ? -7.761 6.897 -4.608 1.00 93.81 111 LEU A O 1
ATOM 829 N N . ASP A 1 112 ? -7.050 4.795 -4.289 1.00 92.62 112 ASP A N 1
ATOM 830 C CA . ASP A 1 112 ? -8.343 4.145 -4.421 1.00 92.62 112 ASP A CA 1
ATOM 831 C C . ASP A 1 112 ? -8.477 3.036 -3.372 1.00 92.62 112 ASP A C 1
ATOM 833 O O . ASP A 1 112 ? -7.542 2.744 -2.617 1.00 92.62 112 ASP A O 1
ATOM 837 N N . GLY A 1 113 ? -9.660 2.426 -3.304 1.00 94.38 113 GLY A N 1
ATOM 838 C CA . GLY A 1 113 ? -9.936 1.371 -2.333 1.00 94.38 113 GLY A CA 1
ATOM 839 C C . GLY A 1 113 ? -8.989 0.174 -2.446 1.00 94.38 113 GLY A C 1
ATOM 840 O O . GLY A 1 113 ? -8.581 -0.383 -1.432 1.00 94.38 113 GLY A O 1
ATOM 841 N N . ARG A 1 114 ? -8.557 -0.185 -3.664 1.00 94.88 114 ARG A N 1
ATOM 842 C CA . ARG A 1 114 ? -7.689 -1.350 -3.904 1.00 94.88 114 ARG A CA 1
ATOM 843 C C . ARG A 1 114 ? -6.263 -1.105 -3.419 1.00 94.88 114 ARG A C 1
ATOM 845 O O . ARG A 1 114 ? -5.688 -1.976 -2.768 1.00 94.88 114 ARG A O 1
ATOM 852 N N . ARG A 1 115 ? -5.719 0.086 -3.685 1.00 96.94 115 ARG A N 1
ATOM 853 C CA . ARG A 1 115 ? -4.402 0.515 -3.187 1.00 96.94 115 ARG A CA 1
ATOM 854 C C . ARG A 1 115 ? -4.410 0.646 -1.666 1.00 96.94 115 ARG A C 1
ATOM 856 O O . ARG A 1 115 ? -3.523 0.117 -1.000 1.00 96.94 115 ARG A O 1
ATOM 863 N N . LEU A 1 116 ? -5.452 1.265 -1.103 1.00 97.25 116 LEU A N 1
ATOM 864 C CA . LEU A 1 116 ? -5.623 1.364 0.350 1.00 97.25 116 LEU A CA 1
ATOM 865 C C . LEU A 1 116 ? -5.739 -0.005 1.015 1.00 97.25 116 LEU A C 1
ATOM 867 O O . LEU A 1 116 ? -5.156 -0.219 2.073 1.00 97.25 116 LEU A O 1
ATOM 871 N N . ARG A 1 117 ? -6.461 -0.943 0.398 1.00 97.06 117 ARG A N 1
ATOM 872 C CA . ARG A 1 117 ? -6.620 -2.302 0.915 1.00 97.06 117 ARG A CA 1
ATOM 873 C C . ARG A 1 117 ? -5.291 -3.040 1.017 1.00 97.06 117 ARG A C 1
ATOM 875 O O . ARG A 1 117 ? -5.026 -3.654 2.046 1.00 97.06 117 ARG A O 1
ATOM 882 N N . LEU A 1 118 ? -4.443 -2.937 -0.005 1.00 97.94 118 LEU A N 1
ATOM 883 C CA . LEU A 1 118 ? -3.101 -3.522 0.021 1.00 97.94 118 LEU A CA 1
ATOM 884 C C . LEU A 1 118 ? -2.207 -2.859 1.075 1.00 97.94 118 LEU A C 1
ATOM 886 O O . LEU A 1 118 ? -1.499 -3.558 1.799 1.00 97.94 118 LEU A O 1
ATOM 890 N N . TRP A 1 119 ? -2.293 -1.536 1.229 1.00 98.06 119 TRP A N 1
ATOM 891 C CA . TRP A 1 119 ? -1.548 -0.830 2.271 1.00 98.06 119 TRP A CA 1
ATOM 892 C C . TRP A 1 119 ? -2.001 -1.237 3.683 1.00 98.06 119 TRP A C 1
ATOM 894 O O . TRP A 1 119 ? -1.174 -1.524 4.548 1.00 98.06 119 TRP A O 1
ATOM 904 N N . VAL A 1 120 ? -3.313 -1.345 3.910 1.00 97.81 120 VAL A N 1
ATOM 905 C CA . VAL A 1 120 ? -3.896 -1.823 5.173 1.00 97.81 120 VAL A CA 1
ATOM 906 C C . VAL A 1 120 ? -3.479 -3.264 5.469 1.00 97.81 120 VAL A C 1
ATOM 908 O O . VAL A 1 120 ? -3.048 -3.557 6.587 1.00 97.81 120 VAL A O 1
ATOM 911 N N . ALA A 1 121 ? -3.530 -4.147 4.470 1.00 97.50 121 ALA A N 1
ATOM 912 C CA . ALA A 1 121 ? -3.089 -5.530 4.612 1.00 97.50 121 ALA A CA 1
ATOM 913 C C . ALA A 1 121 ? -1.611 -5.622 5.018 1.00 97.50 121 ALA A C 1
ATOM 915 O O . ALA A 1 121 ? -1.276 -6.377 5.928 1.00 97.50 121 ALA A O 1
ATOM 916 N N . ALA A 1 122 ? -0.737 -4.813 4.418 1.00 97.19 122 ALA A N 1
ATOM 917 C CA . ALA A 1 122 ? 0.697 -4.847 4.702 1.00 97.19 122 ALA A CA 1
ATOM 918 C C . ALA A 1 122 ? 1.089 -4.141 6.011 1.00 97.19 122 ALA A C 1
ATOM 920 O O . ALA A 1 122 ? 1.937 -4.634 6.749 1.00 97.19 122 ALA A O 1
ATOM 921 N N . ALA A 1 123 ? 0.468 -3.001 6.320 1.00 95.62 123 ALA A N 1
ATOM 922 C CA . ALA A 1 123 ? 0.984 -2.067 7.324 1.00 95.62 123 ALA A CA 1
ATOM 923 C C . ALA A 1 123 ? -0.090 -1.409 8.214 1.00 95.62 123 ALA A C 1
ATOM 925 O O . ALA A 1 123 ? 0.238 -0.575 9.061 1.00 95.62 123 ALA A O 1
ATOM 926 N N . GLY A 1 124 ? -1.366 -1.766 8.041 1.00 95.62 124 GLY A N 1
ATOM 927 C CA . GLY A 1 124 ? -2.488 -1.227 8.811 1.00 95.62 124 GLY A CA 1
ATOM 928 C C . GLY A 1 124 ? -2.615 -1.825 10.213 1.00 95.62 124 GLY A C 1
ATOM 929 O O . GLY A 1 124 ? -2.396 -3.023 10.403 1.00 95.62 124 GLY A O 1
ATOM 930 N N . GLY A 1 125 ? -2.980 -1.020 11.208 1.00 94.25 125 GLY A N 1
ATOM 931 C CA . GLY A 1 125 ? -3.344 -1.513 12.541 1.00 94.25 125 GLY A CA 1
ATOM 932 C C . GLY A 1 125 ? -3.751 -0.397 13.497 1.00 94.25 125 GLY A C 1
ATOM 933 O O . GLY A 1 125 ? -3.502 0.773 13.230 1.00 94.25 125 GLY A O 1
ATOM 934 N N . TYR A 1 126 ? -4.376 -0.740 14.620 1.00 93.12 126 TYR A N 1
ATOM 935 C CA . TYR A 1 126 ? -4.743 0.247 15.639 1.00 93.12 126 TYR A CA 1
ATOM 936 C C . TYR A 1 126 ? -3.569 0.580 16.569 1.00 93.12 126 TYR A C 1
ATOM 938 O O . TYR A 1 126 ? -2.744 -0.276 16.874 1.00 93.12 126 TYR A O 1
ATOM 946 N N . ASP A 1 127 ? -3.535 1.816 17.071 1.00 87.19 127 ASP A N 1
ATOM 947 C CA . ASP A 1 127 ? -2.531 2.308 18.032 1.00 87.19 127 ASP A CA 1
ATOM 948 C C . ASP A 1 127 ? -2.832 1.944 19.504 1.00 87.19 127 ASP A C 1
ATOM 950 O O . ASP A 1 127 ? -2.177 2.441 20.415 1.00 87.19 127 ASP A O 1
ATOM 954 N N . GLY A 1 128 ? -3.873 1.143 19.766 1.00 83.38 128 GLY A N 1
ATOM 955 C CA . GLY A 1 128 ? -4.370 0.846 21.120 1.00 83.38 128 GLY A CA 1
ATOM 956 C C . GLY A 1 128 ? -5.157 1.989 21.790 1.00 83.38 128 GLY A C 1
ATOM 957 O O . GLY A 1 128 ? -5.752 1.795 22.848 1.00 83.38 128 GLY A O 1
ATOM 958 N N . GLN A 1 129 ? -5.225 3.168 21.166 1.00 75.31 129 GLN A N 1
ATOM 959 C CA . GLN A 1 129 ? -5.848 4.403 21.664 1.00 75.31 129 GLN A CA 1
ATOM 960 C C . GLN A 1 129 ? -6.921 4.931 20.681 1.00 75.31 129 GLN A C 1
ATOM 962 O O . GLN A 1 129 ? -7.220 6.126 20.639 1.00 75.31 129 GLN A O 1
ATOM 967 N N . ARG A 1 130 ? -7.549 4.027 19.908 1.00 83.88 130 ARG A N 1
ATOM 968 C CA . ARG A 1 130 ? -8.644 4.279 18.938 1.00 83.88 130 ARG A CA 1
ATOM 969 C C . ARG A 1 130 ? -8.271 5.079 17.682 1.00 83.88 130 ARG A C 1
ATOM 971 O O . ARG A 1 130 ? -9.177 5.590 17.015 1.00 83.88 130 ARG A O 1
ATOM 978 N N . ALA A 1 131 ? -6.996 5.184 17.326 1.00 93.00 131 ALA A N 1
ATOM 979 C CA . ALA A 1 131 ? -6.601 5.649 16.001 1.00 93.00 131 ALA A CA 1
ATOM 980 C C . ALA A 1 131 ? -6.143 4.480 15.130 1.00 93.00 131 ALA A C 1
ATOM 982 O O . ALA A 1 131 ? -5.663 3.462 15.628 1.00 93.00 131 ALA A O 1
ATOM 983 N N . TYR A 1 132 ? -6.297 4.647 13.821 1.00 96.06 132 TYR A N 1
ATOM 984 C CA . TYR A 1 132 ? -5.795 3.698 12.838 1.00 96.06 132 TYR A CA 1
ATOM 985 C C . TYR A 1 132 ? -4.463 4.197 12.281 1.00 96.06 132 TYR A C 1
ATOM 987 O O . TYR A 1 132 ? -4.360 5.361 11.898 1.00 96.06 132 TYR A O 1
ATOM 995 N N . LEU A 1 133 ? -3.452 3.340 12.245 1.00 95.25 133 LEU A N 1
ATOM 996 C CA . LEU A 1 133 ? -2.124 3.622 11.714 1.00 95.25 133 LEU A CA 1
ATOM 997 C C . LEU A 1 133 ? -1.965 2.971 10.343 1.00 95.25 133 LEU A C 1
ATOM 999 O O . LEU A 1 133 ? -2.277 1.794 10.172 1.00 95.25 133 LEU A O 1
ATOM 1003 N N . LEU A 1 134 ? -1.431 3.734 9.395 1.00 96.50 134 LEU A N 1
ATOM 1004 C CA . LEU A 1 134 ? -0.904 3.251 8.122 1.00 96.50 134 LEU A CA 1
ATOM 1005 C C . LEU A 1 134 ? 0.606 3.488 8.126 1.00 96.50 134 LEU A C 1
ATOM 1007 O O . LEU A 1 134 ? 1.049 4.629 7.978 1.00 96.50 134 LEU A O 1
ATOM 1011 N N . ARG A 1 135 ? 1.395 2.439 8.379 1.00 95.00 135 ARG A N 1
ATOM 1012 C CA . ARG A 1 135 ? 2.855 2.582 8.500 1.00 95.00 135 ARG A CA 1
ATOM 1013 C C . ARG A 1 135 ? 3.520 2.757 7.131 1.00 95.00 135 ARG A C 1
ATOM 1015 O O . ARG A 1 135 ? 3.110 2.141 6.146 1.00 95.00 135 ARG A O 1
ATOM 1022 N N . LEU A 1 136 ? 4.541 3.608 7.102 1.00 94.38 136 LEU A N 1
ATOM 1023 C CA . LEU A 1 136 ? 5.362 3.952 5.935 1.00 94.38 136 LEU A CA 1
ATOM 1024 C C . LEU A 1 136 ? 6.700 3.202 5.921 1.00 94.38 136 LEU A C 1
ATOM 1026 O O . LEU A 1 136 ? 7.363 3.127 4.895 1.00 94.38 136 LEU A O 1
ATOM 1030 N N . ALA A 1 137 ? 7.079 2.625 7.057 1.00 88.81 137 ALA A N 1
ATOM 1031 C CA . ALA A 1 137 ? 8.215 1.729 7.209 1.00 88.81 137 ALA A CA 1
ATOM 1032 C C . ALA A 1 137 ? 7.799 0.525 8.075 1.00 88.81 137 ALA A C 1
ATOM 1034 O O . ALA A 1 137 ? 6.733 0.575 8.708 1.00 88.81 137 ALA A O 1
ATOM 1035 N N . PRO A 1 138 ? 8.601 -0.555 8.113 1.00 83.88 138 PRO A N 1
ATOM 1036 C CA . PRO A 1 138 ? 8.362 -1.659 9.035 1.00 83.88 138 PRO A CA 1
ATOM 1037 C C . PRO A 1 138 ? 8.280 -1.138 10.470 1.00 83.88 138 PRO A C 1
ATOM 1039 O O . PRO A 1 138 ? 8.947 -0.160 10.825 1.00 83.88 138 PRO A O 1
ATOM 1042 N N . LYS A 1 139 ? 7.439 -1.763 11.296 1.00 80.81 139 LYS A N 1
ATOM 1043 C CA . LYS A 1 139 ? 7.256 -1.353 12.693 1.00 80.81 139 LYS A CA 1
ATOM 1044 C C . LYS A 1 139 ? 8.616 -1.408 13.400 1.00 80.81 139 LYS A C 1
ATOM 1046 O O . LYS A 1 139 ? 9.187 -2.498 13.425 1.00 80.81 139 LYS A O 1
ATOM 1051 N N . PRO A 1 140 ? 9.136 -0.312 13.985 1.00 71.56 140 PRO A N 1
ATOM 1052 C CA . PRO A 1 140 ? 10.425 -0.356 14.663 1.00 71.56 140 PRO A CA 1
ATOM 1053 C C . PRO A 1 140 ? 10.389 -1.394 15.781 1.00 71.56 140 PRO A C 1
ATOM 1055 O O . PRO A 1 140 ? 9.380 -1.555 16.479 1.00 71.56 140 PRO A O 1
ATOM 1058 N N . ARG A 1 141 ? 11.492 -2.131 15.911 1.00 69.12 141 ARG A N 1
ATOM 1059 C CA . ARG A 1 141 ? 11.682 -3.057 17.024 1.00 69.12 141 ARG A CA 1
ATOM 1060 C C . ARG A 1 141 ? 11.758 -2.204 18.297 1.00 69.12 141 ARG A C 1
ATOM 1062 O O . ARG A 1 141 ? 12.485 -1.209 18.281 1.00 69.12 141 ARG A O 1
ATOM 1069 N N . PRO A 1 142 ? 11.020 -2.534 19.370 1.00 66.75 142 PRO A N 1
ATOM 1070 C CA . PRO A 1 142 ? 11.289 -1.903 20.655 1.00 66.75 142 PRO A CA 1
ATOM 1071 C C . PRO A 1 142 ? 12.762 -2.156 21.012 1.00 66.75 142 PRO A C 1
ATOM 1073 O O . PRO A 1 142 ? 13.262 -3.240 20.696 1.00 66.75 142 PRO A O 1
ATOM 1076 N N . PRO A 1 143 ? 13.472 -1.191 21.621 1.00 64.00 143 PRO A N 1
ATOM 1077 C CA . PRO A 1 143 ? 14.817 -1.458 22.108 1.00 64.00 143 PRO A CA 1
ATOM 1078 C C . PRO A 1 143 ? 14.741 -2.673 23.032 1.00 64.00 143 PRO A C 1
ATOM 1080 O O . PRO A 1 143 ? 13.859 -2.744 23.895 1.00 64.00 143 PRO A O 1
ATOM 1083 N N . GLU A 1 144 ? 15.603 -3.663 22.796 1.00 55.72 144 GLU A N 1
ATOM 1084 C CA . GLU A 1 144 ? 15.714 -4.783 23.722 1.00 55.72 144 GLU A CA 1
ATOM 1085 C C . GLU A 1 144 ? 16.013 -4.195 25.103 1.00 55.72 144 GLU A C 1
ATOM 1087 O O . GLU A 1 144 ? 16.816 -3.257 25.188 1.00 55.72 144 GLU A O 1
ATOM 1092 N N . PRO A 1 145 ? 15.352 -4.663 26.177 1.00 57.81 145 PRO A N 1
ATOM 1093 C CA . PRO A 1 145 ? 15.834 -4.323 27.503 1.00 57.81 145 PRO A CA 1
ATOM 1094 C C . PRO A 1 145 ? 17.288 -4.779 27.521 1.00 57.81 145 PRO A C 1
ATOM 1096 O O . PRO A 1 145 ? 17.540 -5.943 27.216 1.00 57.81 145 PRO A O 1
ATOM 1099 N N . GLU A 1 146 ? 18.224 -3.856 27.763 1.00 43.38 146 GLU A N 1
ATOM 1100 C CA . GLU A 1 146 ? 19.640 -4.176 27.910 1.00 43.38 146 GLU A CA 1
ATOM 1101 C C . GLU A 1 146 ? 19.716 -5.356 28.871 1.00 43.38 146 GLU A C 1
ATOM 1103 O O . GLU A 1 146 ? 19.444 -5.213 30.065 1.00 43.38 146 GLU A O 1
ATOM 1108 N N . ALA A 1 147 ? 19.942 -6.549 28.319 1.00 49.16 147 ALA A N 1
ATOM 1109 C CA . ALA A 1 147 ? 20.051 -7.744 29.116 1.00 49.16 147 ALA A CA 1
ATOM 1110 C C . ALA A 1 147 ? 21.236 -7.480 30.032 1.00 49.16 147 ALA A C 1
ATOM 1112 O O . ALA A 1 147 ? 22.355 -7.265 29.555 1.00 49.16 147 ALA A O 1
ATOM 1113 N N . GLU A 1 148 ? 20.977 -7.428 31.338 1.00 42.41 148 GLU A N 1
ATOM 1114 C CA . GLU A 1 148 ? 22.021 -7.593 32.331 1.00 42.41 148 GLU A CA 1
ATOM 1115 C C . GLU A 1 148 ? 22.844 -8.789 31.863 1.00 42.41 148 GLU A C 1
ATOM 1117 O O . GLU A 1 148 ? 22.323 -9.892 31.688 1.00 42.41 148 GLU A O 1
ATOM 1122 N N . VAL A 1 149 ? 24.100 -8.511 31.511 1.00 48.69 149 VAL A N 1
ATOM 1123 C CA . VAL A 1 149 ? 25.049 -9.489 30.994 1.00 48.69 149 VAL A CA 1
ATOM 1124 C C . VAL A 1 149 ? 25.372 -10.429 32.149 1.00 48.69 149 VAL A C 1
ATOM 1126 O O . VAL A 1 149 ? 26.392 -10.292 32.821 1.00 48.69 149 VAL A O 1
ATOM 1129 N N . GLU A 1 150 ? 24.473 -11.366 32.424 1.00 40.91 150 GLU A N 1
ATOM 1130 C CA . GLU A 1 150 ? 24.781 -12.531 33.225 1.00 40.91 150 GLU A CA 1
ATOM 1131 C C . GLU A 1 150 ? 25.500 -13.516 32.313 1.00 40.91 150 GLU A C 1
ATOM 1133 O O . GLU A 1 150 ? 24.943 -14.168 31.431 1.00 40.91 150 GLU A O 1
ATOM 1138 N N . ALA A 1 151 ? 26.814 -13.534 32.503 1.00 48.53 151 ALA A N 1
ATOM 1139 C CA . ALA A 1 151 ? 27.691 -14.554 31.991 1.00 48.53 151 ALA A CA 1
ATOM 1140 C C . ALA A 1 151 ? 27.241 -15.921 32.520 1.00 48.53 151 ALA A C 1
ATOM 1142 O O . ALA A 1 151 ? 27.490 -16.242 33.681 1.00 48.53 151 ALA A O 1
ATOM 1143 N N . GLU A 1 152 ? 26.675 -16.757 31.654 1.00 38.22 152 GLU A N 1
ATOM 1144 C CA . GLU A 1 152 ? 26.717 -18.201 31.851 1.00 38.22 152 GLU A CA 1
ATOM 1145 C C . GLU A 1 152 ? 27.537 -18.859 30.743 1.00 38.22 152 GLU A C 1
ATOM 1147 O O . GLU A 1 152 ? 27.167 -18.968 29.575 1.00 38.22 152 GLU A O 1
ATOM 1152 N N . VAL A 1 153 ? 28.738 -19.239 31.167 1.00 38.31 153 VAL A N 1
ATOM 1153 C CA . VAL A 1 153 ? 29.688 -20.090 30.476 1.00 38.31 153 VAL A CA 1
ATOM 1154 C C . VAL A 1 153 ? 29.199 -21.531 30.567 1.00 38.31 153 VAL A C 1
ATOM 1156 O O . VAL A 1 153 ? 29.039 -22.057 31.664 1.00 38.31 153 VAL A O 1
ATOM 1159 N N . GLY A 1 154 ? 29.138 -22.189 29.410 1.00 32.22 154 GLY A N 1
ATOM 1160 C CA . GLY A 1 154 ? 29.450 -23.609 29.275 1.00 32.22 154 GLY A CA 1
ATOM 1161 C C . GLY A 1 154 ? 28.255 -24.556 29.238 1.00 32.22 154 GLY A C 1
ATOM 1162 O O . GLY A 1 154 ? 27.592 -24.782 30.239 1.00 32.22 154 GLY A O 1
ATOM 1163 N N . ALA A 1 155 ? 28.078 -25.238 28.110 1.00 33.88 155 ALA A N 1
ATOM 1164 C CA . ALA A 1 155 ? 28.545 -26.618 27.983 1.00 33.88 155 ALA A CA 1
ATOM 1165 C C . ALA A 1 155 ? 28.092 -27.199 26.640 1.00 33.88 155 ALA A C 1
ATOM 1167 O O . ALA A 1 155 ? 26.919 -27.188 26.280 1.00 33.88 155 ALA A O 1
ATOM 1168 N N . GLU A 1 156 ? 29.080 -27.709 25.919 1.00 33.78 156 GLU A N 1
ATOM 1169 C CA . GLU A 1 156 ? 28.968 -28.568 24.752 1.00 33.78 156 GLU A CA 1
ATOM 1170 C C . GLU A 1 156 ? 28.140 -29.824 25.074 1.00 33.78 156 GLU A C 1
ATOM 1172 O O . GLU A 1 156 ? 28.304 -30.420 26.139 1.00 33.78 156 GLU A O 1
ATOM 1177 N N . ALA A 1 157 ? 27.308 -30.272 24.132 1.00 34.47 157 ALA A N 1
ATOM 1178 C CA . ALA A 1 157 ? 26.930 -31.679 24.032 1.00 34.47 157 ALA A CA 1
ATOM 1179 C C . ALA A 1 157 ? 26.573 -32.023 22.580 1.00 34.47 157 ALA A C 1
ATOM 1181 O O . ALA A 1 157 ? 25.581 -31.562 22.016 1.00 34.47 157 ALA A O 1
ATOM 1182 N N . GLU A 1 158 ? 27.462 -32.818 22.002 1.00 33.28 158 GLU A N 1
ATOM 1183 C CA . GLU A 1 158 ? 27.433 -33.444 20.689 1.00 33.28 158 GLU A CA 1
ATOM 1184 C C . GLU A 1 158 ? 26.178 -34.319 20.509 1.00 33.28 158 GLU A C 1
ATOM 1186 O O . GLU A 1 158 ? 25.797 -35.064 21.412 1.00 33.28 158 GLU A O 1
ATOM 1191 N N . ALA A 1 159 ? 25.546 -34.259 19.332 1.00 35.16 159 ALA A N 1
ATOM 1192 C CA . ALA A 1 159 ? 24.495 -35.195 18.942 1.00 35.16 159 ALA A CA 1
ATOM 1193 C C . ALA A 1 159 ? 25.073 -36.264 18.004 1.00 35.16 159 ALA A C 1
ATOM 1195 O O . ALA A 1 159 ? 25.439 -35.998 16.858 1.00 35.16 159 ALA A O 1
ATOM 1196 N N . GLU A 1 160 ? 25.148 -37.470 18.555 1.00 33.62 160 GLU A N 1
ATOM 1197 C CA . GLU A 1 160 ? 25.486 -38.751 17.947 1.00 33.62 160 GLU A CA 1
ATOM 1198 C C . GLU A 1 160 ? 24.483 -39.132 16.841 1.00 33.62 160 GLU A C 1
ATOM 1200 O O . GLU A 1 160 ? 23.266 -39.091 17.026 1.00 33.62 160 GLU A O 1
ATOM 1205 N N . VAL A 1 161 ? 25.012 -39.509 15.675 1.00 34.12 161 VAL A N 1
ATOM 1206 C CA . VAL A 1 161 ? 24.266 -40.071 14.544 1.00 34.12 161 VAL A CA 1
ATOM 1207 C C . VAL A 1 161 ? 24.184 -41.583 14.734 1.00 34.12 161 VAL A C 1
ATOM 1209 O O . VAL A 1 161 ? 25.214 -42.254 14.708 1.00 34.12 161 VAL A O 1
ATOM 1212 N N . VAL A 1 162 ? 22.970 -42.123 14.858 1.00 39.62 162 VAL A N 1
ATOM 1213 C CA . VAL A 1 162 ? 22.705 -43.555 14.670 1.00 39.62 162 VAL A CA 1
ATOM 1214 C C . VAL A 1 162 ? 21.707 -43.729 13.532 1.00 39.62 162 VAL A C 1
ATOM 1216 O O . VAL A 1 162 ? 20.587 -43.222 13.555 1.00 39.62 162 VAL A O 1
ATOM 1219 N N . ASP A 1 163 ? 22.198 -44.437 12.526 1.00 30.98 163 ASP A N 1
ATOM 1220 C CA . ASP A 1 163 ? 21.540 -44.939 11.332 1.00 30.98 163 ASP A CA 1
ATOM 1221 C C . ASP A 1 163 ? 20.892 -46.291 11.678 1.00 30.98 163 ASP A C 1
ATOM 1223 O O . ASP A 1 163 ? 21.589 -47.184 12.160 1.00 30.98 163 ASP A O 1
ATOM 1227 N N . GLU A 1 164 ? 19.586 -46.472 11.450 1.00 32.56 164 GLU A N 1
ATOM 1228 C CA . GLU A 1 164 ? 19.019 -47.821 11.342 1.00 32.56 164 GLU A CA 1
ATOM 1229 C C . GLU A 1 164 ? 17.821 -47.867 10.384 1.00 32.56 164 GLU A C 1
ATOM 1231 O O . GLU A 1 164 ? 16.714 -47.395 10.650 1.00 32.56 164 GLU A O 1
ATOM 1236 N N . ALA A 1 165 ? 18.085 -48.484 9.236 1.00 29.45 165 ALA A N 1
ATOM 1237 C CA . ALA A 1 165 ? 17.117 -48.927 8.257 1.00 29.45 165 ALA A CA 1
ATOM 1238 C C . ALA A 1 165 ? 16.459 -50.249 8.689 1.00 29.45 165 ALA A C 1
ATOM 1240 O O . ALA A 1 165 ? 17.150 -51.220 8.984 1.00 29.45 165 ALA A O 1
ATOM 1241 N N . ALA A 1 166 ? 15.130 -50.339 8.578 1.00 32.34 166 ALA A N 1
ATOM 1242 C CA . ALA A 1 166 ? 14.435 -51.613 8.392 1.00 32.34 166 ALA A CA 1
ATOM 1243 C C . ALA A 1 166 ? 13.099 -51.400 7.660 1.00 32.34 166 ALA A C 1
ATOM 1245 O O . ALA A 1 166 ? 12.081 -51.049 8.252 1.00 32.34 166 ALA A O 1
ATOM 1246 N N . ALA A 1 167 ? 13.118 -51.632 6.347 1.00 31.58 167 ALA A N 1
ATOM 1247 C CA . ALA A 1 167 ? 11.937 -51.761 5.503 1.00 31.58 167 ALA A CA 1
ATOM 1248 C C . ALA A 1 167 ? 11.622 -53.251 5.297 1.00 31.58 167 ALA A C 1
ATOM 1250 O O . ALA A 1 167 ? 12.472 -53.985 4.796 1.00 31.58 167 ALA A O 1
ATOM 1251 N N . VAL A 1 168 ? 10.401 -53.689 5.622 1.00 36.41 168 VAL A N 1
ATOM 1252 C CA . VAL A 1 168 ? 9.808 -54.936 5.109 1.00 36.41 168 VAL A CA 1
ATOM 1253 C C . VAL A 1 168 ? 8.335 -54.700 4.771 1.00 36.41 168 VAL A C 1
ATOM 1255 O O . VAL A 1 168 ? 7.618 -53.985 5.463 1.00 36.41 168 VAL A O 1
ATOM 1258 N N . ALA A 1 169 ? 7.949 -55.294 3.645 1.00 32.81 169 ALA A N 1
ATOM 1259 C CA . ALA A 1 169 ? 6.747 -55.111 2.854 1.00 32.81 169 ALA A CA 1
ATOM 1260 C C . ALA A 1 169 ? 5.428 -55.589 3.491 1.00 32.81 169 ALA A C 1
ATOM 1262 O O . ALA A 1 169 ? 5.396 -56.544 4.264 1.00 32.81 169 ALA A O 1
ATOM 1263 N N . GLY A 1 170 ? 4.332 -54.987 3.022 1.00 31.39 170 GLY A N 1
ATOM 1264 C CA . GLY A 1 170 ? 2.960 -55.477 3.136 1.00 31.39 170 GLY A CA 1
ATOM 1265 C C . GLY A 1 170 ? 2.035 -54.699 2.190 1.00 31.39 170 GLY A C 1
ATOM 1266 O O . GLY A 1 170 ? 1.808 -53.513 2.392 1.00 31.39 170 GLY A O 1
ATOM 1267 N N . GLU A 1 171 ? 1.583 -55.362 1.127 1.00 35.41 171 GLU A N 1
ATOM 1268 C CA . GLU A 1 171 ? 0.694 -54.888 0.049 1.00 35.41 171 GLU A CA 1
ATOM 1269 C C . GLU A 1 171 ? -0.785 -54.675 0.493 1.00 35.41 171 GLU A C 1
ATOM 1271 O O . GLU A 1 171 ? -1.126 -55.010 1.627 1.00 35.41 171 GLU A O 1
ATOM 1276 N N . PRO A 1 172 ? -1.661 -54.083 -0.359 1.00 44.66 172 PRO A N 1
ATOM 1277 C CA . PRO A 1 172 ? -2.736 -53.170 0.054 1.00 44.66 172 PRO A CA 1
ATOM 1278 C C . PRO A 1 172 ? -4.138 -53.796 0.189 1.00 44.66 172 PRO A C 1
ATOM 1280 O O . PRO A 1 172 ? -4.490 -54.742 -0.514 1.00 44.66 172 PRO A O 1
ATOM 1283 N N . GLU A 1 173 ? -4.981 -53.176 1.022 1.00 35.44 173 GLU A N 1
ATOM 1284 C CA . GLU A 1 173 ? -6.413 -53.478 1.162 1.00 35.44 173 GLU A CA 1
ATOM 1285 C C . GLU A 1 173 ? -7.287 -52.351 0.575 1.00 35.44 173 GLU A C 1
ATOM 1287 O O . GLU A 1 173 ? -6.916 -51.178 0.547 1.00 35.44 173 GLU A O 1
ATOM 1292 N N . VAL A 1 174 ? -8.435 -52.753 0.033 1.00 36.62 174 VAL A N 1
ATOM 1293 C CA . VAL A 1 174 ? -9.261 -52.063 -0.963 1.00 36.62 174 VAL A CA 1
ATOM 1294 C C . VAL A 1 174 ? -10.526 -51.450 -0.317 1.00 36.62 174 VAL A C 1
ATOM 1296 O O . VAL A 1 174 ? -11.046 -51.989 0.652 1.00 36.62 174 VAL A O 1
ATOM 1299 N N . VAL A 1 175 ? -11.090 -50.435 -0.991 1.00 33.88 175 VAL A N 1
ATOM 1300 C CA . VAL A 1 175 ? -12.506 -49.977 -1.014 1.00 33.88 175 VAL A CA 1
ATOM 1301 C C . VAL A 1 175 ? -12.970 -49.021 0.106 1.00 33.88 175 VAL A C 1
ATOM 1303 O O . VAL A 1 175 ? -13.142 -49.423 1.249 1.00 33.88 175 VAL A O 1
ATOM 1306 N N . HIS A 1 176 ? -13.287 -47.764 -0.248 1.00 34.28 176 HIS A N 1
ATOM 1307 C CA . HIS A 1 176 ? -14.676 -47.262 -0.364 1.00 34.28 176 HIS A CA 1
ATOM 1308 C C . HIS A 1 176 ? -14.746 -45.758 -0.711 1.00 34.28 176 HIS A C 1
ATOM 1310 O O . HIS A 1 176 ? -14.253 -44.906 0.023 1.00 34.28 176 HIS A O 1
ATOM 1316 N N . GLU A 1 177 ? -15.403 -45.456 -1.839 1.00 45.62 177 GLU A N 1
ATOM 1317 C CA . GLU A 1 177 ? -15.950 -44.139 -2.203 1.00 45.62 177 GLU A CA 1
ATOM 1318 C C . GLU A 1 177 ? -17.057 -43.708 -1.223 1.00 45.62 177 GLU A C 1
ATOM 1320 O O . GLU A 1 177 ? -17.834 -44.564 -0.787 1.00 45.62 177 GLU A O 1
ATOM 1325 N N . PRO A 1 178 ? -17.220 -42.402 -0.938 1.00 45.31 178 PRO A N 1
ATOM 1326 C CA . PRO A 1 178 ? -18.455 -41.879 -0.370 1.00 45.31 178 PRO A CA 1
ATOM 1327 C C . PRO A 1 178 ? -19.352 -41.221 -1.438 1.00 45.31 178 PRO A C 1
ATOM 1329 O O . PRO A 1 178 ? -18.930 -40.327 -2.169 1.00 45.31 178 PRO A O 1
ATOM 1332 N N . GLU A 1 179 ? -20.607 -41.678 -1.475 1.00 36.38 179 GLU A N 1
ATOM 1333 C CA . GLU A 1 179 ? -21.736 -41.190 -2.280 1.00 36.38 179 GLU A CA 1
ATOM 1334 C C . GLU A 1 179 ? -22.121 -39.719 -1.996 1.00 36.38 179 GLU A C 1
ATOM 1336 O O . GLU A 1 179 ? -22.149 -39.267 -0.849 1.00 36.38 179 GLU A O 1
ATOM 1341 N N . GLU A 1 180 ? -22.511 -38.997 -3.054 1.00 45.19 180 GLU A N 1
ATOM 1342 C CA . GLU A 1 180 ? -23.152 -37.672 -3.014 1.00 45.19 180 GLU A CA 1
ATOM 1343 C C . GLU A 1 180 ? -24.648 -37.752 -2.624 1.00 45.19 180 GLU A C 1
ATOM 1345 O O . GLU A 1 180 ? -25.355 -38.655 -3.080 1.00 45.19 180 GLU A O 1
ATOM 1350 N N . PRO A 1 181 ? -25.201 -36.783 -1.862 1.00 47.53 181 PRO A N 1
ATOM 1351 C CA . PRO A 1 181 ? -26.641 -36.709 -1.603 1.00 47.53 181 PRO A CA 1
ATOM 1352 C C . PRO A 1 181 ? -27.418 -35.899 -2.674 1.00 47.53 181 PRO A C 1
ATOM 1354 O O . PRO A 1 181 ? -26.871 -34.980 -3.286 1.00 47.53 181 PRO A O 1
ATOM 1357 N N . PRO A 1 182 ? -28.723 -36.184 -2.886 1.00 47.19 182 PRO A N 1
ATOM 1358 C CA . PRO A 1 182 ? -29.461 -35.731 -4.066 1.00 47.19 182 PRO A CA 1
ATOM 1359 C C . PRO A 1 182 ? -30.048 -34.311 -3.981 1.00 47.19 182 PRO A C 1
ATOM 1361 O O . PRO A 1 182 ? -30.450 -33.809 -2.930 1.00 47.19 182 PRO A O 1
ATOM 1364 N N . ILE A 1 183 ? -30.177 -33.711 -5.166 1.00 38.62 183 ILE A N 1
ATOM 1365 C CA . ILE A 1 183 ? -30.737 -32.388 -5.463 1.00 38.62 183 ILE A CA 1
ATOM 1366 C C . ILE A 1 183 ? -32.272 -32.478 -5.520 1.00 38.62 183 ILE A C 1
ATOM 1368 O O . ILE A 1 183 ? -32.820 -33.181 -6.368 1.00 38.62 183 ILE A O 1
ATOM 1372 N N . ASN A 1 184 ? -32.980 -31.726 -4.670 1.00 37.22 184 ASN A N 1
ATOM 1373 C CA . ASN A 1 184 ? -34.438 -31.569 -4.742 1.00 37.22 184 ASN A CA 1
ATOM 1374 C C . ASN A 1 184 ? -34.813 -30.212 -5.358 1.00 37.22 184 ASN A C 1
ATOM 1376 O O . ASN A 1 184 ? -34.549 -29.157 -4.783 1.00 37.22 184 ASN A O 1
ATOM 1380 N N . GLY A 1 185 ? -35.466 -30.244 -6.523 1.00 37.56 185 GLY A N 1
ATOM 1381 C CA . GLY A 1 185 ? -36.013 -29.066 -7.196 1.00 37.56 185 GLY A CA 1
ATOM 1382 C C . GLY A 1 185 ? -37.315 -28.574 -6.557 1.00 37.56 185 GLY A C 1
ATOM 1383 O O . GLY A 1 185 ? -38.186 -29.372 -6.219 1.00 37.56 185 GLY A O 1
ATOM 1384 N N . HIS A 1 186 ? -37.466 -27.256 -6.415 1.00 38.84 186 HIS A N 1
ATOM 1385 C CA . HIS A 1 186 ? -38.733 -26.590 -6.096 1.00 38.84 186 HIS A CA 1
ATOM 1386 C C . HIS A 1 186 ? -38.926 -25.388 -7.031 1.00 38.84 186 HIS A C 1
ATOM 1388 O O . HIS A 1 186 ? -38.176 -24.416 -6.982 1.00 38.84 186 HIS A O 1
ATOM 1394 N N . ASN A 1 187 ? -39.955 -25.465 -7.879 1.00 40.06 187 ASN A N 1
ATOM 1395 C CA . ASN A 1 187 ? -40.447 -24.362 -8.703 1.00 40.06 187 ASN A CA 1
ATOM 1396 C C . ASN A 1 187 ? -41.365 -23.462 -7.859 1.00 40.06 187 ASN A C 1
ATOM 1398 O O . ASN A 1 187 ? -42.395 -23.925 -7.371 1.00 40.06 187 ASN A O 1
ATOM 1402 N N . GLY A 1 188 ? -41.021 -22.179 -7.720 1.00 33.69 188 GLY A N 1
ATOM 1403 C CA . GLY A 1 188 ? -41.837 -21.159 -7.054 1.00 33.69 188 GLY A CA 1
ATOM 1404 C C . GLY A 1 188 ? -42.258 -20.051 -8.021 1.00 33.69 188 GLY A C 1
ATOM 1405 O O . GLY A 1 188 ? -41.428 -19.295 -8.512 1.00 33.69 188 GLY A O 1
ATOM 1406 N N . HIS A 1 189 ? -43.559 -19.969 -8.290 1.00 34.69 189 HIS A N 1
ATOM 1407 C CA . HIS A 1 189 ? -44.232 -18.974 -9.128 1.00 34.69 189 HIS A CA 1
ATOM 1408 C C . HIS A 1 189 ? -44.412 -17.644 -8.363 1.00 34.69 189 HIS A C 1
ATOM 1410 O O . HIS A 1 189 ? -44.950 -17.642 -7.258 1.00 34.69 189 HIS A O 1
ATOM 1416 N N . THR A 1 190 ? -43.975 -16.513 -8.929 1.00 40.69 190 THR A N 1
ATOM 1417 C CA . THR A 1 190 ? -44.144 -15.157 -8.357 1.00 40.69 190 THR A CA 1
ATOM 1418 C C . THR A 1 190 ? -45.351 -14.449 -8.999 1.00 40.69 190 THR A C 1
ATOM 1420 O O . THR A 1 190 ? -45.442 -14.463 -10.228 1.00 40.69 190 THR A O 1
ATOM 1423 N N . PRO A 1 191 ? -46.266 -13.802 -8.247 1.00 45.06 191 PRO A N 1
ATOM 1424 C CA . PRO A 1 191 ? -47.359 -13.028 -8.840 1.00 45.06 191 PRO A CA 1
ATOM 1425 C C . PRO A 1 191 ? -46.900 -11.600 -9.213 1.00 45.06 191 PRO A C 1
ATOM 1427 O O . PRO A 1 191 ? -45.943 -11.092 -8.621 1.00 45.06 191 PRO A O 1
ATOM 1430 N N . PRO A 1 192 ? -47.555 -10.917 -10.173 1.00 43.31 192 PRO A N 1
ATOM 1431 C CA . PRO A 1 192 ? -47.108 -9.611 -10.644 1.00 43.31 192 PRO A CA 1
ATOM 1432 C C . PRO A 1 192 ? -47.605 -8.473 -9.736 1.00 43.31 192 PRO A C 1
ATOM 1434 O O . PRO A 1 192 ? -48.759 -8.450 -9.315 1.00 43.31 192 PRO A O 1
ATOM 1437 N N . VAL A 1 193 ? -46.723 -7.507 -9.466 1.00 53.22 193 VAL A N 1
ATOM 1438 C CA . VAL A 1 193 ? -46.995 -6.295 -8.673 1.00 53.22 193 VAL A CA 1
ATOM 1439 C C . VAL A 1 193 ? -47.689 -5.235 -9.540 1.00 53.22 193 VAL A C 1
ATOM 1441 O O . VAL A 1 193 ? -47.269 -4.975 -10.671 1.00 53.22 193 VAL A O 1
ATOM 1444 N N . ASP A 1 194 ? -48.750 -4.617 -9.011 1.00 48.69 194 ASP A N 1
ATOM 1445 C CA . ASP A 1 194 ? -49.592 -3.647 -9.718 1.00 48.69 194 ASP A CA 1
ATOM 1446 C C . ASP A 1 194 ? -48.871 -2.298 -9.921 1.00 48.69 194 ASP A C 1
ATOM 1448 O O . ASP A 1 194 ? -48.541 -1.557 -8.994 1.00 48.69 194 ASP A O 1
ATOM 1452 N N . ARG A 1 195 ? -48.622 -1.970 -11.192 1.00 51.22 195 ARG A N 1
ATOM 1453 C CA . ARG A 1 195 ? -47.823 -0.824 -11.656 1.00 51.22 195 ARG A CA 1
ATOM 1454 C C . ARG A 1 195 ? -48.459 0.536 -11.325 1.00 51.22 195 ARG A C 1
ATOM 1456 O O . ARG A 1 195 ? -47.787 1.563 -11.448 1.00 51.22 195 ARG A O 1
ATOM 1463 N N . ARG A 1 196 ? -49.741 0.562 -10.941 1.00 48.84 196 ARG A N 1
ATOM 1464 C CA . ARG A 1 196 ? -50.491 1.794 -10.642 1.00 48.84 196 ARG A CA 1
ATOM 1465 C C . ARG A 1 196 ? -50.138 2.407 -9.285 1.00 48.84 196 ARG A C 1
ATOM 1467 O O . ARG A 1 196 ? -50.099 3.631 -9.193 1.00 48.84 196 ARG A O 1
ATOM 1474 N N . GLU A 1 197 ? -49.772 1.606 -8.284 1.00 51.34 197 GLU A N 1
ATOM 1475 C CA . GLU A 1 197 ? -49.365 2.123 -6.963 1.00 51.34 197 GLU A CA 1
ATOM 1476 C C . GLU A 1 197 ? -48.027 2.881 -7.012 1.00 51.34 197 GLU A C 1
ATOM 1478 O O . GLU A 1 197 ? -47.868 3.922 -6.374 1.00 51.34 197 GLU A O 1
ATOM 1483 N N . ILE A 1 198 ? -47.090 2.429 -7.853 1.00 51.56 198 ILE A N 1
ATOM 1484 C CA . ILE A 1 198 ? -45.761 3.052 -8.001 1.00 51.56 198 ILE A CA 1
ATOM 1485 C C . ILE A 1 198 ? -45.856 4.444 -8.655 1.00 51.56 198 ILE A C 1
ATOM 1487 O O . ILE A 1 198 ? -45.061 5.336 -8.356 1.00 51.56 198 ILE A O 1
ATOM 1491 N N . MET A 1 199 ? -46.835 4.656 -9.541 1.00 46.19 199 MET A N 1
ATOM 1492 C CA . MET A 1 199 ? -47.038 5.946 -10.213 1.00 46.19 199 MET A CA 1
ATOM 1493 C C . MET A 1 199 ? -47.685 6.983 -9.286 1.00 46.19 199 MET A C 1
ATOM 1495 O O . MET A 1 199 ? -47.299 8.152 -9.329 1.00 46.19 199 MET A O 1
ATOM 1499 N N . GLN A 1 200 ? -48.614 6.563 -8.418 1.00 49.47 200 GLN A N 1
ATOM 1500 C CA . GLN A 1 200 ? -49.330 7.475 -7.521 1.00 49.47 200 GLN A CA 1
ATOM 1501 C C . GLN A 1 200 ? -48.395 8.071 -6.451 1.00 49.47 200 GLN A C 1
ATOM 1503 O O . GLN A 1 200 ? -48.442 9.271 -6.200 1.00 49.47 200 GLN A O 1
ATOM 1508 N N . ALA A 1 201 ? -47.442 7.285 -5.929 1.00 50.25 201 ALA A N 1
ATOM 1509 C CA . ALA A 1 201 ? -46.450 7.755 -4.952 1.00 50.25 201 ALA A CA 1
ATOM 1510 C C . ALA A 1 201 ? -45.453 8.798 -5.510 1.00 50.25 201 ALA A C 1
ATOM 1512 O O . ALA A 1 201 ? -44.808 9.517 -4.746 1.00 50.25 201 ALA A O 1
ATOM 1513 N N . ARG A 1 202 ? -45.319 8.910 -6.841 1.00 50.44 202 ARG A N 1
ATOM 1514 C CA . ARG A 1 202 ? -44.448 9.898 -7.506 1.00 50.44 202 ARG A CA 1
ATOM 1515 C C . ARG A 1 202 ? -45.105 11.269 -7.685 1.00 50.44 202 ARG A C 1
ATOM 1517 O O . ARG A 1 202 ? -44.381 12.250 -7.839 1.00 50.44 202 ARG A O 1
ATOM 1524 N N . ALA A 1 203 ? -46.436 11.345 -7.670 1.00 50.16 203 ALA A N 1
ATOM 1525 C CA . ALA A 1 203 ? -47.172 12.587 -7.911 1.00 50.16 203 ALA A CA 1
ATOM 1526 C C . ALA A 1 203 ? -47.210 13.519 -6.682 1.00 50.16 203 ALA A C 1
ATOM 1528 O O . ALA A 1 203 ? -47.302 14.735 -6.843 1.0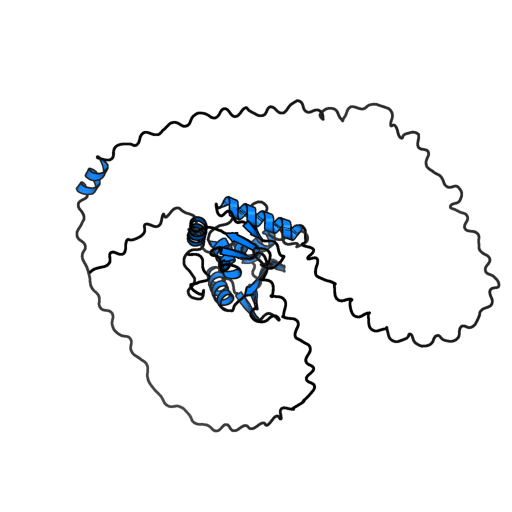0 50.16 203 ALA A O 1
ATOM 1529 N N . ASP A 1 204 ? -47.058 12.973 -5.471 1.00 44.75 204 ASP A N 1
ATOM 1530 C CA . ASP A 1 204 ? -47.226 13.722 -4.215 1.00 44.75 204 ASP A CA 1
ATOM 1531 C C . ASP A 1 204 ? -45.928 14.348 -3.658 1.00 44.75 204 ASP A C 1
ATOM 1533 O O . ASP A 1 204 ? -45.935 15.038 -2.633 1.00 44.75 204 ASP A O 1
ATOM 1537 N N . ALA A 1 205 ? -44.790 14.170 -4.338 1.00 49.88 205 ALA A N 1
ATOM 1538 C CA . ALA A 1 205 ? -43.507 14.716 -3.902 1.00 49.88 205 ALA A CA 1
ATOM 1539 C C . ALA A 1 205 ? -43.353 16.202 -4.295 1.00 49.88 205 ALA A C 1
ATOM 1541 O O . ALA A 1 205 ? -43.026 16.543 -5.433 1.00 49.88 205 ALA A O 1
ATOM 1542 N N . LYS A 1 206 ? -43.561 17.115 -3.334 1.00 51.62 206 LYS A N 1
ATOM 1543 C CA . LYS A 1 206 ? -43.351 18.566 -3.521 1.00 51.62 206 LYS A CA 1
ATOM 1544 C C . LYS A 1 206 ? -41.880 18.900 -3.845 1.00 51.62 206 LYS A C 1
ATOM 1546 O O . LYS A 1 206 ? -40.982 18.410 -3.159 1.00 51.62 206 LYS A O 1
ATOM 1551 N N . PRO A 1 207 ? -41.603 19.795 -4.814 1.00 44.47 207 PRO A N 1
ATOM 1552 C CA . PRO A 1 207 ? -40.236 20.142 -5.196 1.00 44.47 207 PRO A CA 1
ATOM 1553 C C . PRO A 1 207 ? -39.560 21.053 -4.158 1.00 44.47 207 PRO A C 1
ATOM 1555 O O . PRO A 1 207 ? -40.073 22.117 -3.801 1.00 44.47 207 PRO A O 1
ATOM 1558 N N . ASN A 1 208 ? -38.367 20.660 -3.705 1.00 47.03 208 ASN A N 1
ATOM 1559 C CA . ASN A 1 208 ? -37.539 21.462 -2.803 1.00 47.03 208 ASN A CA 1
ATOM 1560 C C . ASN A 1 208 ? -36.974 22.701 -3.520 1.00 47.03 208 ASN A C 1
ATOM 1562 O O . ASN A 1 208 ? -36.252 22.600 -4.515 1.00 47.03 208 ASN A O 1
ATOM 1566 N N . LYS A 1 209 ? -37.278 23.889 -2.983 1.00 43.91 209 LYS A N 1
ATOM 1567 C CA . LYS A 1 209 ? -36.761 25.181 -3.458 1.00 43.91 209 LYS A CA 1
ATOM 1568 C C . LYS A 1 209 ? -35.243 25.255 -3.252 1.00 43.91 209 LYS A 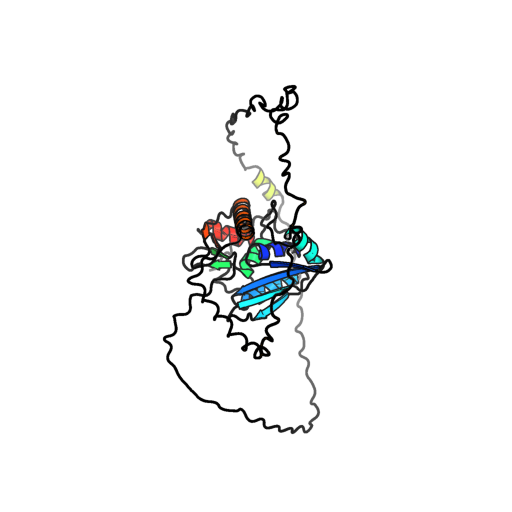C 1
ATOM 1570 O O . LYS A 1 209 ? -34.758 25.326 -2.125 1.00 43.91 209 LYS A O 1
ATOM 1575 N N . ARG A 1 210 ? -34.492 25.285 -4.356 1.00 46.91 210 ARG A N 1
ATOM 1576 C CA . ARG A 1 210 ? -33.044 25.542 -4.378 1.00 46.91 210 ARG A CA 1
ATOM 1577 C C . ARG A 1 210 ? -32.749 26.955 -3.856 1.00 46.91 210 ARG A C 1
ATOM 1579 O O . ARG A 1 210 ? -33.212 27.934 -4.438 1.00 46.91 210 ARG A O 1
ATOM 1586 N N . ARG A 1 211 ? -31.948 27.075 -2.790 1.00 46.22 211 ARG A N 1
ATOM 1587 C CA . ARG A 1 211 ? -31.343 28.357 -2.384 1.00 46.22 211 ARG A CA 1
ATOM 1588 C C . ARG A 1 211 ? -30.221 28.702 -3.368 1.00 46.22 211 ARG A C 1
ATOM 1590 O O . ARG A 1 211 ? -29.315 27.901 -3.584 1.00 46.22 211 ARG A O 1
ATOM 1597 N N . LYS A 1 212 ? -30.318 29.886 -3.975 1.00 44.38 212 LYS A N 1
ATOM 1598 C CA . LYS A 1 212 ? -29.340 30.464 -4.906 1.00 44.38 212 LYS A CA 1
ATOM 1599 C C . LYS A 1 212 ? -28.077 30.842 -4.114 1.00 44.38 212 LYS A C 1
ATOM 1601 O O . LYS A 1 212 ? -28.191 31.570 -3.129 1.00 44.38 212 LYS A O 1
ATOM 1606 N N . LYS A 1 213 ? -26.905 30.317 -4.492 1.00 45.41 213 LYS A N 1
ATOM 1607 C CA . LYS A 1 213 ? -25.615 30.771 -3.938 1.00 45.41 213 LYS A CA 1
ATOM 1608 C C . LYS A 1 213 ? -25.354 32.215 -4.402 1.00 45.41 213 LYS A C 1
ATOM 1610 O O . LYS A 1 213 ? -25.705 32.524 -5.540 1.00 45.41 213 LYS A O 1
ATOM 1615 N N . PRO A 1 214 ? -24.781 33.086 -3.557 1.00 40.97 214 PRO A N 1
ATOM 1616 C CA . PRO A 1 214 ? -24.328 34.399 -3.996 1.00 40.97 214 PRO A CA 1
ATOM 1617 C C . PRO A 1 214 ? -23.067 34.257 -4.859 1.00 40.97 214 PRO A C 1
ATOM 1619 O O . PRO A 1 214 ? -22.185 33.463 -4.531 1.00 40.97 214 PRO A O 1
ATOM 1622 N N . ASP A 1 215 ? -23.011 35.020 -5.952 1.00 43.56 215 ASP A N 1
ATOM 1623 C CA . ASP A 1 215 ? -21.840 35.139 -6.824 1.00 43.56 215 ASP A CA 1
ATOM 1624 C C . ASP A 1 215 ? -20.645 35.663 -6.022 1.00 43.56 215 ASP A C 1
ATOM 1626 O O . ASP A 1 215 ? -20.657 36.783 -5.503 1.00 43.56 215 ASP A O 1
ATOM 1630 N N . SER A 1 216 ? -19.598 34.848 -5.919 1.00 45.25 216 SER A N 1
ATOM 1631 C CA . SER A 1 216 ? -18.310 35.277 -5.393 1.00 45.25 216 SER A CA 1
ATOM 1632 C C . SER A 1 216 ? -17.582 36.078 -6.469 1.00 45.25 216 SER A C 1
ATOM 1634 O O . SER A 1 216 ? -17.091 35.514 -7.446 1.00 45.25 216 SER A O 1
ATOM 1636 N N . LYS A 1 217 ? -17.497 37.397 -6.274 1.00 49.94 217 LYS A N 1
ATOM 1637 C CA . LYS A 1 217 ? -16.560 38.269 -6.987 1.00 49.94 217 LYS A CA 1
ATOM 1638 C C . LYS A 1 217 ? -15.144 37.946 -6.511 1.00 49.94 217 LYS A C 1
ATOM 1640 O O . LYS A 1 217 ? -14.682 38.519 -5.529 1.00 49.94 217 LYS A O 1
ATOM 1645 N N . VAL A 1 218 ? -14.478 37.011 -7.177 1.00 43.91 218 VAL A N 1
ATOM 1646 C CA . VAL A 1 218 ? -13.021 36.898 -7.089 1.00 43.91 218 VAL A CA 1
ATOM 1647 C C . VAL A 1 218 ? -12.470 37.755 -8.218 1.00 43.91 218 VAL A C 1
ATOM 1649 O O . VAL A 1 218 ? -12.769 37.517 -9.387 1.00 43.91 218 VAL A O 1
ATOM 1652 N N . SER A 1 219 ? -11.765 38.817 -7.836 1.00 47.00 219 SER A N 1
ATOM 1653 C CA . SER A 1 219 ? -11.055 39.700 -8.756 1.00 47.00 219 SER A CA 1
ATOM 1654 C C . SER A 1 219 ? -10.068 38.872 -9.566 1.00 47.00 219 SER A C 1
ATOM 1656 O O . SER A 1 219 ? -9.287 38.119 -8.986 1.00 47.00 219 SER A O 1
ATOM 1658 N N . ALA A 1 220 ? -10.116 39.015 -10.890 1.00 50.81 220 ALA A N 1
ATOM 1659 C CA . ALA A 1 220 ? -9.059 38.535 -11.763 1.00 50.81 220 ALA A CA 1
ATOM 1660 C C . ALA A 1 220 ? -7.734 39.145 -11.286 1.00 50.81 220 ALA A C 1
ATOM 1662 O O . ALA A 1 220 ? -7.659 40.347 -11.022 1.00 50.81 220 ALA A O 1
ATOM 1663 N N . PHE A 1 221 ? -6.741 38.285 -11.091 1.00 45.59 221 PHE A N 1
ATOM 1664 C CA . PHE A 1 221 ? -5.376 38.681 -10.798 1.00 45.59 221 PHE A CA 1
ATOM 1665 C C . PHE A 1 221 ? -4.799 39.269 -12.087 1.00 45.59 221 PHE A C 1
ATOM 1667 O O . PHE A 1 221 ? -4.703 38.563 -13.088 1.00 45.59 221 PHE A O 1
ATOM 1674 N N . ASP A 1 222 ? -4.524 40.569 -12.064 1.00 58.47 222 ASP A N 1
ATOM 1675 C CA . ASP A 1 222 ? -3.869 41.307 -13.140 1.00 58.47 222 ASP A CA 1
ATOM 1676 C C . ASP A 1 222 ? -2.358 41.228 -12.878 1.00 58.47 222 ASP A C 1
ATOM 1678 O O . ASP A 1 222 ? -1.895 41.805 -11.885 1.00 58.47 222 ASP A O 1
ATOM 1682 N N . PRO A 1 223 ? -1.589 40.439 -13.648 1.00 54.41 223 PRO A N 1
ATOM 1683 C CA . PRO A 1 223 ? -0.149 40.413 -13.489 1.00 54.41 223 PRO A CA 1
ATOM 1684 C C . PRO A 1 223 ? 0.386 41.755 -13.996 1.00 54.41 223 PRO A C 1
ATOM 1686 O O . PRO A 1 223 ? 0.222 42.102 -15.163 1.00 54.41 223 PRO A O 1
ATOM 1689 N N . GLY A 1 224 ? 0.973 42.536 -13.087 1.00 53.62 224 GLY A N 1
ATOM 1690 C CA . GLY A 1 224 ? 1.637 43.794 -13.419 1.00 53.62 224 GLY A CA 1
ATOM 1691 C C . GLY A 1 224 ? 2.728 43.614 -14.485 1.00 53.62 224 GLY A C 1
ATOM 1692 O O . GLY A 1 224 ? 3.115 42.484 -14.786 1.00 53.62 224 GLY A O 1
ATOM 1693 N N . PRO A 1 225 ? 3.201 44.722 -15.081 1.00 57.84 225 PRO A N 1
ATOM 1694 C CA . PRO A 1 225 ? 4.054 44.677 -16.259 1.00 57.84 225 PRO A CA 1
ATOM 1695 C C . PRO A 1 225 ? 5.342 43.899 -15.987 1.00 57.84 225 PRO A C 1
ATOM 1697 O O . PRO A 1 225 ? 5.973 44.047 -14.944 1.00 57.84 225 PRO A O 1
ATOM 1700 N N . ASP A 1 226 ? 5.684 43.059 -16.955 1.00 54.47 226 ASP A N 1
ATOM 1701 C CA . ASP A 1 226 ? 6.814 42.141 -16.946 1.00 54.47 226 ASP A CA 1
ATOM 1702 C C . ASP A 1 226 ? 8.130 42.944 -16.979 1.00 54.47 226 ASP A C 1
ATOM 1704 O O . ASP A 1 226 ? 8.576 43.393 -18.034 1.00 54.47 226 ASP A O 1
ATOM 1708 N N . GLU A 1 227 ? 8.739 43.185 -15.813 1.00 53.78 227 GLU A N 1
ATOM 1709 C CA . GLU A 1 227 ? 9.968 43.992 -15.661 1.00 53.78 227 GLU A CA 1
ATOM 1710 C C . GLU A 1 227 ? 11.226 43.328 -16.269 1.00 53.78 227 GLU A C 1
ATOM 1712 O O . GLU A 1 227 ? 12.324 43.869 -16.170 1.00 53.78 227 GLU A O 1
ATOM 1717 N N . PHE A 1 228 ? 11.082 42.174 -16.929 1.00 50.50 228 PHE A N 1
ATOM 1718 C CA . PHE A 1 228 ? 12.184 41.382 -17.489 1.00 50.50 228 PHE A CA 1
ATOM 1719 C C . PHE A 1 228 ? 12.194 41.296 -19.024 1.00 50.50 228 PHE A C 1
ATOM 1721 O O . PHE A 1 228 ? 12.981 40.537 -19.586 1.00 50.50 228 PHE A O 1
ATOM 1728 N N . ALA A 1 229 ? 11.362 42.074 -19.723 1.00 51.78 229 ALA A N 1
ATOM 1729 C CA . ALA A 1 229 ? 11.268 42.016 -21.186 1.00 51.78 229 ALA A CA 1
ATOM 1730 C C . ALA A 1 229 ? 12.426 42.701 -21.954 1.00 51.78 229 ALA A C 1
ATOM 1732 O O . ALA A 1 229 ? 12.527 42.505 -23.160 1.00 51.78 229 ALA A O 1
ATOM 1733 N N . ASP A 1 230 ? 13.319 43.444 -21.287 1.00 50.53 230 ASP A N 1
ATOM 1734 C CA . ASP A 1 230 ? 14.364 44.261 -21.938 1.00 50.53 230 ASP A CA 1
ATOM 1735 C C . ASP A 1 230 ? 15.807 43.857 -21.546 1.00 50.53 230 ASP A C 1
ATOM 1737 O O . ASP A 1 230 ? 16.654 44.712 -21.290 1.00 50.53 230 ASP A O 1
ATOM 1741 N N . PHE A 1 231 ? 16.132 42.558 -21.483 1.00 45.16 231 PHE A N 1
ATOM 1742 C CA . PHE A 1 231 ? 17.519 42.118 -21.213 1.00 45.16 231 PHE A CA 1
ATOM 1743 C C . PHE A 1 231 ? 18.409 42.007 -22.473 1.00 45.16 231 PHE A C 1
ATOM 1745 O O . PHE A 1 231 ? 19.627 41.917 -22.354 1.00 45.16 231 PHE A O 1
ATOM 1752 N N . ASP A 1 232 ? 17.841 42.098 -23.681 1.00 52.56 232 ASP A N 1
ATOM 1753 C CA . ASP A 1 232 ? 18.576 41.881 -24.945 1.00 52.56 232 ASP A CA 1
ATOM 1754 C C . ASP A 1 232 ? 19.112 43.165 -25.619 1.00 52.56 232 ASP A C 1
ATOM 1756 O O . ASP A 1 232 ? 19.505 43.140 -26.784 1.00 52.56 232 ASP A O 1
ATOM 1760 N N . ALA A 1 233 ? 19.158 44.304 -24.917 1.00 56.38 233 ALA A N 1
ATOM 1761 C CA . ALA A 1 233 ? 19.553 45.589 -25.515 1.00 56.38 233 ALA A CA 1
ATOM 1762 C C . ALA A 1 233 ? 20.597 46.391 -24.713 1.00 56.38 233 ALA A C 1
ATOM 1764 O O . ALA A 1 233 ? 20.559 47.623 -24.707 1.00 56.38 233 ALA A O 1
ATOM 1765 N N . TYR A 1 234 ? 21.551 45.729 -24.048 1.00 54.81 234 TYR A N 1
ATOM 1766 C CA . TYR A 1 234 ? 22.701 46.428 -23.458 1.00 54.81 234 TYR A CA 1
ATOM 1767 C C . TYR A 1 234 ? 23.889 46.472 -24.434 1.00 54.81 234 TYR A C 1
ATOM 1769 O O . TYR A 1 234 ? 24.724 45.576 -24.461 1.00 54.81 234 TYR A O 1
ATOM 1777 N N . ASP A 1 235 ? 23.962 47.544 -25.228 1.00 61.97 235 ASP A N 1
ATOM 1778 C CA . ASP A 1 235 ? 25.047 47.856 -26.180 1.00 61.97 235 ASP A CA 1
ATOM 1779 C C . ASP A 1 235 ? 26.143 48.721 -25.506 1.00 61.97 235 ASP A C 1
ATOM 1781 O O . ASP A 1 235 ? 26.568 49.766 -26.004 1.00 61.97 235 ASP A O 1
ATOM 1785 N N . GLY A 1 236 ? 26.517 48.349 -24.276 1.00 66.81 236 GLY A N 1
ATOM 1786 C CA . GLY A 1 236 ? 27.561 49.007 -23.485 1.00 66.81 236 GLY A CA 1
ATOM 1787 C C . GLY A 1 236 ? 28.887 48.238 -23.542 1.00 66.81 236 GLY A C 1
ATOM 1788 O O . GLY A 1 236 ? 28.871 47.025 -23.745 1.00 66.81 236 GLY A O 1
ATOM 1789 N N . PRO A 1 237 ? 30.045 48.901 -23.355 1.00 65.00 237 PRO A N 1
ATOM 1790 C CA . PRO A 1 237 ? 31.336 48.220 -23.367 1.00 65.00 237 PRO A CA 1
ATOM 1791 C C . PRO A 1 237 ? 31.409 47.172 -22.250 1.00 65.00 237 PRO A C 1
ATOM 1793 O O . PRO A 1 237 ? 31.006 47.442 -21.117 1.00 65.00 237 PRO A O 1
ATOM 1796 N N . ASP A 1 238 ? 31.920 45.986 -22.594 1.00 63.34 238 ASP A N 1
ATOM 1797 C CA . ASP A 1 238 ? 32.111 44.867 -21.672 1.00 63.34 238 ASP A CA 1
ATOM 1798 C C . ASP A 1 238 ? 32.969 45.317 -20.470 1.00 63.34 238 ASP A C 1
ATOM 1800 O O . ASP A 1 238 ? 34.132 45.695 -20.658 1.00 63.34 238 ASP A O 1
ATOM 1804 N N . PRO A 1 239 ? 32.429 45.295 -19.236 1.00 57.94 239 PRO A N 1
ATOM 1805 C CA . PRO A 1 239 ? 33.146 45.740 -18.045 1.00 57.94 239 PRO A CA 1
ATOM 1806 C C . PRO A 1 239 ? 34.350 44.852 -17.678 1.00 57.94 239 PRO A C 1
ATOM 1808 O O . PRO A 1 239 ? 35.072 45.189 -16.740 1.00 57.94 239 PRO A O 1
ATOM 1811 N N . TYR A 1 240 ? 34.592 43.753 -18.403 1.00 57.16 240 TYR A N 1
ATOM 1812 C CA . TYR A 1 240 ? 35.733 42.851 -18.208 1.00 57.16 240 TYR A CA 1
ATOM 1813 C C . TYR A 1 240 ? 36.752 42.860 -19.356 1.00 57.16 240 TYR A C 1
ATOM 1815 O O . TYR A 1 240 ? 37.703 42.078 -19.329 1.00 57.16 240 TYR A O 1
ATOM 1823 N N . ALA A 1 241 ? 36.621 43.765 -20.331 1.00 58.81 241 ALA A N 1
ATOM 1824 C CA . ALA A 1 241 ? 37.531 43.835 -21.479 1.00 58.81 241 ALA A CA 1
ATOM 1825 C C . ALA A 1 241 ? 38.988 44.222 -21.127 1.00 58.81 241 ALA A C 1
ATOM 1827 O O . ALA A 1 241 ? 39.874 44.061 -21.963 1.00 58.81 241 ALA A O 1
ATOM 1828 N N . GLU A 1 242 ? 39.255 44.705 -19.907 1.00 55.09 242 GLU A N 1
ATOM 1829 C CA . GLU A 1 242 ? 40.591 45.134 -19.453 1.00 55.09 242 GLU A CA 1
ATOM 1830 C C . GLU A 1 242 ? 41.255 44.181 -18.440 1.00 55.09 242 GLU A C 1
ATOM 1832 O O . GLU A 1 242 ? 42.228 44.552 -17.782 1.00 55.09 242 GLU A O 1
ATOM 1837 N N . VAL A 1 243 ? 40.774 42.942 -18.289 1.00 56.28 243 VAL A N 1
ATOM 1838 C CA . VAL A 1 243 ? 41.494 41.956 -17.466 1.00 56.28 243 VAL A CA 1
ATOM 1839 C C . VAL A 1 243 ? 42.585 41.308 -18.315 1.00 56.28 243 VAL A C 1
ATOM 1841 O O . VAL A 1 243 ? 42.327 40.377 -19.078 1.00 56.28 243 VAL A O 1
ATOM 1844 N N . GLU A 1 244 ? 43.815 41.811 -18.198 1.00 58.75 244 GLU A N 1
ATOM 1845 C CA . GLU A 1 244 ? 44.963 41.160 -18.827 1.00 58.75 244 GLU A CA 1
ATOM 1846 C C . GLU A 1 244 ? 45.126 39.720 -18.306 1.00 58.75 244 GLU A C 1
ATOM 1848 O O . GLU A 1 244 ? 45.018 39.476 -17.098 1.00 58.75 244 GLU A O 1
ATOM 1853 N N . PRO A 1 245 ? 45.402 38.743 -19.188 1.00 59.22 245 PRO A N 1
ATOM 1854 C CA . PRO A 1 245 ? 45.672 37.381 -18.763 1.00 59.22 245 PRO A CA 1
ATOM 1855 C C . PRO A 1 245 ? 46.958 37.354 -17.934 1.00 59.22 245 PRO A C 1
ATOM 1857 O O . PRO A 1 245 ? 48.016 37.791 -18.387 1.00 59.22 245 PRO A O 1
ATOM 1860 N N . PHE A 1 246 ? 46.875 36.800 -16.725 1.00 49.12 246 PHE A N 1
ATOM 1861 C CA . PHE A 1 246 ? 48.036 36.528 -15.884 1.00 49.12 246 PHE A CA 1
ATOM 1862 C C . PHE A 1 246 ? 48.952 35.519 -16.596 1.00 49.12 246 PHE A C 1
ATOM 1864 O O . PHE A 1 246 ? 48.734 34.311 -16.537 1.00 49.12 246 PHE A O 1
ATOM 1871 N N . SER A 1 247 ? 49.952 36.023 -17.320 1.00 58.28 247 SER A N 1
ATOM 1872 C CA . SER A 1 247 ? 51.087 35.227 -17.789 1.00 58.28 247 SER A CA 1
ATOM 1873 C C . SER A 1 247 ? 52.087 35.122 -16.647 1.00 58.28 247 SER A C 1
ATOM 1875 O O . SER A 1 247 ? 52.722 36.113 -16.300 1.00 58.28 247 SER A O 1
ATOM 1877 N N . ASP A 1 248 ? 52.213 33.934 -16.063 1.00 54.50 248 ASP A N 1
ATOM 1878 C CA . ASP A 1 248 ? 53.323 33.596 -15.174 1.00 54.50 248 ASP A CA 1
ATOM 1879 C C . ASP A 1 248 ? 54.583 33.364 -16.034 1.00 54.50 248 ASP A C 1
ATOM 1881 O O . ASP A 1 248 ? 54.615 32.402 -16.807 1.00 54.50 248 ASP A O 1
ATOM 1885 N N . PRO A 1 249 ? 55.618 34.223 -15.974 1.00 53.75 249 PRO A N 1
ATOM 1886 C CA . PRO A 1 249 ? 56.805 34.073 -16.809 1.00 53.75 249 PRO A CA 1
ATOM 1887 C C . PRO A 1 249 ? 57.800 33.027 -16.268 1.00 53.75 249 PRO A C 1
ATOM 1889 O O . PRO A 1 249 ? 58.940 32.998 -16.724 1.00 53.75 249 PRO A O 1
ATOM 1892 N N . GLY A 1 250 ? 57.410 32.183 -15.303 1.00 55.06 250 GLY A N 1
ATOM 1893 C CA . GLY A 1 250 ? 58.280 31.169 -14.690 1.00 55.06 250 GLY A CA 1
ATOM 1894 C C . GLY A 1 250 ? 57.961 29.706 -15.019 1.00 55.06 250 GLY A C 1
ATOM 1895 O O . GLY A 1 250 ? 58.610 28.819 -14.470 1.00 55.06 250 GLY A O 1
ATOM 1896 N N . ALA A 1 251 ? 56.978 29.418 -15.875 1.00 50.62 251 ALA A N 1
ATOM 1897 C CA . ALA A 1 251 ? 56.455 28.054 -16.021 1.00 50.62 251 ALA A CA 1
ATOM 1898 C C . ALA A 1 251 ? 57.368 27.053 -16.773 1.00 50.62 251 ALA A C 1
ATOM 1900 O O . ALA A 1 251 ? 57.084 25.859 -16.732 1.00 50.62 251 ALA A O 1
ATOM 1901 N N . ASP A 1 252 ? 58.470 27.497 -17.394 1.00 53.00 252 ASP A N 1
ATOM 1902 C CA . ASP A 1 252 ? 59.324 26.652 -18.254 1.00 53.00 252 ASP A CA 1
ATOM 1903 C C . ASP A 1 252 ? 60.777 26.461 -17.767 1.00 53.00 252 ASP A C 1
ATOM 1905 O O . ASP A 1 252 ? 61.630 26.002 -18.524 1.00 53.00 252 ASP A O 1
ATOM 1909 N N . GLU A 1 253 ? 61.088 26.733 -16.497 1.00 52.28 253 GLU A N 1
ATOM 1910 C CA . GLU A 1 253 ? 62.414 26.433 -15.929 1.00 52.28 253 GLU A CA 1
ATOM 1911 C C . GLU A 1 253 ? 62.289 25.605 -14.645 1.00 52.28 253 GLU A C 1
ATOM 1913 O O . GLU A 1 253 ? 62.376 26.095 -13.520 1.00 52.28 253 GLU A O 1
ATOM 1918 N N . TRP A 1 254 ? 62.100 24.295 -14.812 1.00 50.94 254 TRP A N 1
ATOM 1919 C CA . TRP A 1 254 ? 62.498 23.354 -13.768 1.00 50.94 254 TRP A CA 1
ATOM 1920 C C . TRP A 1 254 ? 64.031 23.316 -13.739 1.00 50.94 254 TRP A C 1
ATOM 1922 O O . TRP A 1 254 ? 64.633 22.980 -14.760 1.00 50.94 254 TRP A O 1
ATOM 1932 N N . PRO A 1 255 ? 64.699 23.639 -12.617 1.00 49.03 255 PRO A N 1
ATOM 1933 C CA . PRO A 1 255 ? 66.137 23.463 -12.538 1.00 49.03 255 PRO A CA 1
ATOM 1934 C C . PRO A 1 255 ? 66.454 21.970 -12.642 1.00 49.03 255 PRO A C 1
ATOM 1936 O O . PRO A 1 255 ? 65.977 21.172 -11.828 1.00 49.03 255 PRO A O 1
ATOM 1939 N N . ASP A 1 256 ? 67.280 21.615 -13.632 1.00 56.28 256 ASP A N 1
ATOM 1940 C CA . ASP A 1 256 ? 67.979 20.333 -13.709 1.00 56.28 256 ASP A CA 1
ATOM 1941 C C . ASP A 1 256 ? 68.728 20.142 -12.388 1.00 56.28 256 ASP A C 1
ATOM 1943 O O . ASP A 1 256 ? 69.814 20.679 -12.143 1.00 56.28 256 ASP A O 1
ATOM 1947 N N . SER A 1 257 ? 68.091 19.420 -11.473 1.00 52.78 257 SER A N 1
ATOM 1948 C CA . SER A 1 257 ? 68.665 19.095 -10.185 1.00 52.78 257 SER A CA 1
ATOM 1949 C C . SER A 1 257 ? 69.697 18.016 -10.455 1.00 52.78 257 SER A C 1
ATOM 1951 O O . SER A 1 257 ? 69.379 16.839 -10.614 1.00 52.78 257 SER A O 1
ATOM 1953 N N . GLY A 1 258 ? 70.955 18.446 -10.537 1.00 55.72 258 GLY A N 1
ATOM 1954 C CA . GLY A 1 258 ? 72.112 17.575 -10.454 1.00 55.72 258 GLY A CA 1
ATOM 1955 C C . GLY A 1 258 ? 72.045 16.752 -9.172 1.00 55.72 258 GLY A C 1
ATOM 1956 O O . GLY A 1 258 ? 72.494 17.188 -8.117 1.00 55.72 258 GLY A O 1
ATOM 1957 N N . ILE A 1 259 ? 71.482 15.552 -9.274 1.00 49.50 259 ILE A N 1
ATOM 1958 C CA . ILE A 1 259 ? 71.596 14.493 -8.274 1.00 49.50 259 ILE A CA 1
ATOM 1959 C C . ILE A 1 259 ? 72.614 13.496 -8.827 1.00 49.50 259 ILE A C 1
ATOM 1961 O O . ILE A 1 259 ? 72.297 12.380 -9.228 1.00 49.50 259 ILE A O 1
ATOM 1965 N N . ALA A 1 260 ? 73.862 13.946 -8.904 1.00 51.03 260 ALA A N 1
ATOM 1966 C CA . ALA A 1 260 ? 75.014 13.063 -8.909 1.00 51.03 260 ALA A CA 1
ATOM 1967 C C . ALA A 1 260 ? 75.646 13.185 -7.516 1.00 51.03 260 ALA A C 1
ATOM 1969 O O . ALA A 1 260 ? 75.865 14.297 -7.050 1.00 51.03 260 ALA A O 1
ATOM 1970 N N . ASP A 1 261 ? 75.894 12.046 -6.871 1.00 56.62 261 ASP A N 1
ATOM 1971 C CA . ASP A 1 261 ? 76.461 11.875 -5.521 1.00 56.62 261 ASP A CA 1
ATOM 1972 C C . ASP A 1 261 ? 75.508 11.963 -4.320 1.00 56.62 261 ASP A C 1
ATOM 1974 O O . ASP A 1 261 ? 75.764 12.651 -3.333 1.00 56.62 261 ASP A O 1
ATOM 1978 N N . LEU A 1 262 ? 74.467 11.125 -4.322 1.00 53.94 262 LEU A N 1
ATOM 1979 C CA . LEU A 1 262 ? 73.916 10.613 -3.064 1.00 53.94 262 LEU A CA 1
ATOM 1980 C C . LEU A 1 262 ? 74.415 9.176 -2.825 1.00 53.94 262 LEU A C 1
ATOM 1982 O O . LEU A 1 262 ? 74.297 8.337 -3.722 1.00 53.94 262 LEU A O 1
ATOM 1986 N N . PRO A 1 263 ? 74.983 8.859 -1.644 1.00 48.25 263 PRO A N 1
ATOM 1987 C CA . PRO A 1 263 ? 75.473 7.519 -1.353 1.00 48.25 263 PRO A CA 1
ATOM 1988 C C . PRO A 1 263 ? 74.307 6.527 -1.352 1.00 48.25 263 PRO A C 1
ATOM 1990 O O . PRO A 1 263 ? 73.313 6.713 -0.650 1.00 48.25 263 PRO A O 1
ATOM 1993 N N . THR A 1 264 ? 74.436 5.449 -2.127 1.00 55.75 264 THR A N 1
ATOM 1994 C CA . THR A 1 264 ? 73.497 4.323 -2.080 1.00 55.75 264 THR A CA 1
ATOM 1995 C C . THR A 1 264 ? 73.656 3.614 -0.736 1.00 55.75 264 THR A C 1
ATOM 1997 O O . THR A 1 264 ? 74.555 2.795 -0.550 1.00 55.75 264 THR A O 1
ATOM 2000 N N . VAL A 1 265 ? 72.799 3.951 0.225 1.00 57.06 265 VAL A N 1
ATOM 2001 C CA . VAL A 1 265 ? 72.631 3.169 1.450 1.00 57.06 265 VAL A CA 1
ATOM 2002 C C . VAL A 1 265 ? 71.867 1.905 1.068 1.00 57.06 265 VAL A C 1
ATOM 2004 O O . VAL A 1 265 ? 70.726 1.979 0.616 1.00 57.06 265 VAL A O 1
ATOM 2007 N N . ALA A 1 266 ? 72.504 0.744 1.227 1.00 60.38 266 ALA A N 1
ATOM 2008 C CA . ALA A 1 266 ? 71.813 -0.534 1.162 1.00 60.38 266 ALA A CA 1
ATOM 2009 C C . ALA A 1 266 ? 70.819 -0.589 2.329 1.00 60.38 266 ALA A C 1
ATOM 2011 O O . ALA A 1 266 ? 71.214 -0.757 3.482 1.00 60.38 266 ALA A O 1
ATOM 2012 N N . LEU A 1 267 ? 69.538 -0.372 2.031 1.00 54.78 267 LEU A N 1
ATOM 2013 C CA . LEU A 1 267 ? 68.472 -0.617 2.988 1.00 54.78 267 LEU A CA 1
ATOM 2014 C C . LEU A 1 267 ? 68.401 -2.125 3.220 1.00 54.78 267 LEU A C 1
ATOM 2016 O O . LEU A 1 267 ? 68.280 -2.903 2.272 1.00 54.78 267 LEU A O 1
ATOM 2020 N N . ASP A 1 268 ? 68.519 -2.512 4.486 1.00 66.31 268 ASP A N 1
ATOM 2021 C CA . ASP A 1 268 ? 68.250 -3.868 4.942 1.00 66.31 268 ASP A CA 1
ATOM 2022 C C . ASP A 1 268 ? 66.868 -4.299 4.435 1.00 66.31 268 ASP A C 1
ATOM 2024 O O . ASP A 1 268 ? 65.946 -3.480 4.344 1.00 66.31 268 ASP A O 1
ATOM 2028 N N . THR A 1 269 ? 66.731 -5.571 4.059 1.00 70.62 269 THR A N 1
ATOM 2029 C CA . THR A 1 269 ? 65.465 -6.083 3.512 1.00 70.62 269 THR A CA 1
ATOM 2030 C C . THR A 1 269 ? 64.354 -5.802 4.527 1.00 70.62 269 THR A C 1
ATOM 2032 O O . THR A 1 269 ? 64.493 -6.223 5.679 1.00 70.62 269 THR A O 1
ATOM 2035 N N . PRO A 1 270 ? 63.275 -5.082 4.158 1.00 64.75 270 PRO A N 1
ATOM 2036 C CA . PRO A 1 270 ? 62.238 -4.748 5.120 1.00 64.75 270 PRO A CA 1
ATOM 2037 C C . PRO A 1 270 ? 61.635 -6.048 5.670 1.00 64.75 270 PRO A C 1
ATOM 2039 O O . PRO A 1 270 ? 61.405 -6.982 4.891 1.00 64.75 270 PRO A O 1
ATOM 2042 N N . PRO A 1 271 ? 61.383 -6.147 6.990 1.00 71.19 271 PRO A N 1
ATOM 2043 C CA . PRO A 1 271 ? 60.648 -7.281 7.529 1.00 71.19 271 PRO A CA 1
ATOM 2044 C C . PRO A 1 271 ? 59.291 -7.381 6.813 1.00 71.19 271 PRO A C 1
ATOM 2046 O O . PRO A 1 271 ? 58.763 -6.353 6.371 1.00 71.19 271 PRO A O 1
ATOM 2049 N N . PRO A 1 272 ? 58.726 -8.596 6.667 1.00 73.19 272 PRO A N 1
ATOM 2050 C CA . PRO A 1 272 ? 57.413 -8.751 6.054 1.00 73.19 272 PRO A CA 1
ATOM 2051 C C . PRO A 1 272 ? 56.421 -7.807 6.749 1.00 73.19 272 PRO A C 1
ATOM 2053 O O . PRO A 1 272 ? 56.531 -7.616 7.967 1.00 73.19 272 PRO A O 1
ATOM 2056 N N . PRO A 1 273 ? 55.499 -7.180 5.995 1.00 68.06 273 PRO A N 1
ATOM 2057 C CA . PRO A 1 273 ? 54.562 -6.224 6.565 1.00 68.06 273 PRO A CA 1
ATOM 2058 C C . PRO A 1 273 ? 53.860 -6.875 7.762 1.00 68.06 273 PRO A C 1
ATOM 2060 O O . PRO A 1 273 ? 53.490 -8.050 7.663 1.00 68.06 273 PRO A O 1
ATOM 2063 N N . PRO A 1 274 ? 53.707 -6.160 8.894 1.00 70.31 274 PRO A N 1
ATOM 2064 C CA . PRO A 1 274 ? 52.941 -6.695 10.007 1.00 70.31 274 PRO A CA 1
ATOM 2065 C C . PRO A 1 274 ? 51.559 -7.084 9.483 1.00 70.31 274 PRO A C 1
ATOM 2067 O O . PRO A 1 274 ? 51.011 -6.380 8.626 1.00 70.31 274 PRO A O 1
ATOM 2070 N N . GLU A 1 275 ? 51.020 -8.207 9.967 1.00 70.25 275 GLU A N 1
ATOM 2071 C CA . GLU A 1 275 ? 49.628 -8.561 9.694 1.00 70.25 275 GLU A CA 1
ATOM 2072 C C . GLU A 1 275 ? 48.762 -7.313 9.882 1.00 70.25 275 GLU A C 1
ATOM 2074 O O . GLU A 1 275 ? 48.993 -6.559 10.840 1.00 70.25 275 GLU A O 1
ATOM 2079 N N . PRO A 1 276 ? 47.826 -7.039 8.952 1.00 66.38 276 PRO A N 1
ATOM 2080 C CA . PRO A 1 276 ? 46.996 -5.856 9.051 1.00 66.38 276 PRO A CA 1
ATOM 2081 C C . PRO A 1 276 ? 46.368 -5.869 10.437 1.00 66.38 276 PRO A C 1
ATOM 2083 O O . PRO A 1 276 ? 45.714 -6.847 10.806 1.00 66.38 276 PRO A O 1
ATOM 2086 N N . ALA A 1 277 ? 46.616 -4.806 11.210 1.00 60.56 277 ALA A N 1
ATOM 2087 C CA . ALA A 1 277 ? 45.969 -4.619 12.497 1.00 60.56 277 ALA A CA 1
ATOM 2088 C C . ALA A 1 277 ? 44.479 -4.940 12.320 1.00 60.56 277 ALA A C 1
ATOM 2090 O O . ALA A 1 277 ? 43.921 -4.562 11.276 1.00 60.56 277 ALA A O 1
ATOM 2091 N N . PRO A 1 278 ? 43.833 -5.646 13.270 1.00 60.22 278 PRO A N 1
ATOM 2092 C CA . PRO A 1 278 ? 42.394 -5.827 13.192 1.00 60.22 278 PRO A CA 1
ATOM 2093 C C . PRO A 1 278 ? 41.810 -4.447 12.924 1.00 60.22 278 PRO A C 1
ATOM 2095 O O . PRO A 1 278 ? 42.154 -3.495 13.635 1.00 60.22 278 PRO A O 1
ATOM 2098 N N . LYS A 1 279 ? 41.039 -4.320 11.829 1.00 56.88 279 LYS A N 1
ATOM 2099 C CA . LYS A 1 279 ? 40.334 -3.074 11.507 1.00 56.88 279 LYS A CA 1
ATOM 2100 C C . LYS A 1 279 ? 39.784 -2.554 12.831 1.00 56.88 279 LYS A C 1
ATOM 2102 O O . LYS A 1 279 ? 39.214 -3.389 13.544 1.00 56.88 279 LYS A O 1
ATOM 2107 N N . PRO A 1 280 ? 40.000 -1.270 13.189 1.00 45.88 280 PRO A N 1
ATOM 2108 C CA . PRO A 1 280 ? 39.451 -0.744 14.430 1.00 45.88 280 PRO A CA 1
ATOM 2109 C C . PRO A 1 280 ? 38.009 -1.217 14.475 1.00 45.88 280 PRO A C 1
ATOM 2111 O O . PRO A 1 280 ? 37.300 -1.063 13.473 1.00 45.88 280 PRO A O 1
ATOM 2114 N N . ALA A 1 281 ? 37.658 -1.943 15.545 1.00 50.91 281 ALA A N 1
ATOM 2115 C CA . ALA A 1 281 ? 36.294 -2.390 15.757 1.00 50.91 281 ALA A CA 1
ATOM 2116 C C . ALA A 1 281 ? 35.442 -1.174 15.440 1.00 50.91 281 ALA A C 1
ATOM 2118 O O . ALA A 1 281 ? 35.711 -0.117 16.015 1.00 50.91 281 ALA A O 1
ATOM 2119 N N . ALA A 1 282 ? 34.587 -1.302 14.418 1.00 49.12 282 ALA A N 1
ATOM 2120 C CA . ALA A 1 282 ? 33.767 -0.204 13.944 1.00 49.12 282 ALA A CA 1
ATOM 2121 C C . ALA A 1 282 ? 33.231 0.476 15.194 1.00 49.12 282 ALA A C 1
ATOM 2123 O O . ALA A 1 282 ? 32.588 -0.195 16.004 1.00 49.12 282 ALA A O 1
ATOM 2124 N N . GLU A 1 283 ? 33.638 1.728 15.414 1.00 42.22 283 GLU A N 1
ATOM 2125 C CA . GLU A 1 283 ? 33.144 2.503 16.536 1.00 42.22 283 GLU A CA 1
ATOM 2126 C C . GLU A 1 283 ? 31.634 2.349 16.482 1.00 42.22 283 GLU A C 1
ATOM 2128 O O . GLU A 1 283 ? 31.014 2.673 15.464 1.00 42.22 283 GLU A O 1
ATOM 2133 N N . SER A 1 284 ? 31.068 1.723 17.515 1.00 44.44 284 SER A N 1
ATOM 2134 C CA . SER A 1 284 ? 29.632 1.537 17.607 1.00 44.44 284 SER A CA 1
ATOM 2135 C C . SER A 1 284 ? 29.013 2.911 17.375 1.00 44.44 284 SER A C 1
ATOM 2137 O O . SER A 1 284 ? 29.368 3.833 18.120 1.00 44.44 284 SER A O 1
ATOM 2139 N N . PRO A 1 285 ? 28.170 3.101 16.341 1.00 42.81 285 PRO A N 1
ATOM 2140 C CA . PRO A 1 285 ? 27.585 4.401 16.083 1.00 42.81 285 PRO A CA 1
ATOM 2141 C C . PRO A 1 285 ? 26.844 4.823 17.347 1.00 42.81 285 PRO A C 1
ATOM 2143 O O . PRO A 1 285 ? 25.890 4.173 17.777 1.00 42.81 285 PRO A O 1
ATOM 2146 N N . GLN A 1 286 ? 27.348 5.881 17.976 1.00 43.22 286 GLN A N 1
ATOM 2147 C CA . GLN A 1 286 ? 26.700 6.531 19.099 1.00 43.22 286 GLN A CA 1
ATOM 2148 C C . GLN A 1 286 ? 25.320 6.979 18.613 1.00 43.22 286 GLN A C 1
ATOM 2150 O O . GLN A 1 286 ? 25.215 7.817 17.724 1.00 43.22 286 GLN A O 1
ATOM 2155 N N . SER A 1 287 ? 24.280 6.351 19.157 1.00 41.34 287 SER A N 1
ATOM 2156 C CA . SER A 1 287 ? 22.895 6.825 19.208 1.00 41.34 287 SER A CA 1
ATOM 2157 C C . SER A 1 287 ? 22.377 7.544 17.951 1.00 41.34 287 SER A C 1
ATOM 2159 O O . SER A 1 287 ? 22.113 8.740 17.963 1.00 41.34 287 SER A O 1
ATOM 2161 N N . GLY A 1 288 ? 22.212 6.759 16.882 1.00 41.22 288 GLY A N 1
ATOM 2162 C CA . GLY A 1 288 ? 21.169 6.848 15.850 1.00 41.22 288 GLY A CA 1
ATOM 2163 C C . GLY A 1 288 ? 20.540 8.206 15.526 1.00 41.22 288 GLY A C 1
ATOM 2164 O O . GLY A 1 288 ? 19.344 8.391 15.740 1.00 41.22 288 GLY A O 1
ATOM 2165 N N . GLU A 1 289 ? 21.277 9.107 14.881 1.00 42.91 289 GLU A N 1
ATOM 2166 C CA . GLU A 1 289 ? 20.643 10.139 14.060 1.00 42.91 289 GLU A CA 1
ATOM 2167 C C . GLU A 1 289 ? 20.160 9.468 12.761 1.00 42.91 289 GLU A C 1
ATOM 2169 O O . GLU A 1 289 ? 20.938 9.213 11.839 1.00 42.91 289 GLU A O 1
ATOM 2174 N N . ILE A 1 290 ? 18.879 9.081 12.709 1.00 55.47 290 ILE A N 1
ATOM 2175 C CA . ILE A 1 290 ? 18.257 8.523 11.499 1.00 55.47 290 ILE A CA 1
ATOM 2176 C C . ILE A 1 290 ? 18.279 9.621 10.429 1.00 55.47 290 ILE A C 1
ATOM 2178 O O . ILE A 1 290 ? 17.383 10.461 10.360 1.00 55.47 290 ILE A O 1
ATOM 2182 N N . THR A 1 291 ? 19.314 9.630 9.591 1.00 63.78 291 THR A N 1
ATOM 2183 C CA . THR A 1 291 ? 19.373 10.513 8.426 1.00 63.78 291 THR A CA 1
ATOM 2184 C C . THR A 1 291 ? 18.399 9.971 7.387 1.00 63.78 291 THR A C 1
ATOM 2186 O O . THR A 1 291 ? 18.694 9.025 6.659 1.00 63.78 291 THR A O 1
ATOM 2189 N N . ILE A 1 292 ? 17.192 10.531 7.365 1.00 76.94 292 ILE A N 1
ATOM 2190 C CA . ILE A 1 292 ? 16.175 10.206 6.365 1.00 76.94 292 ILE A CA 1
ATOM 2191 C C . ILE A 1 292 ? 16.602 10.849 5.044 1.00 76.94 292 ILE A C 1
ATOM 2193 O O . ILE A 1 292 ? 16.800 12.062 4.983 1.00 76.94 292 ILE A O 1
ATOM 2197 N N . ASP A 1 293 ? 16.725 10.048 3.985 1.00 86.69 293 ASP A N 1
ATOM 2198 C CA . ASP A 1 293 ? 16.967 10.570 2.638 1.00 86.69 293 ASP A CA 1
ATOM 2199 C C . ASP A 1 293 ? 15.818 11.508 2.221 1.00 86.69 293 ASP A C 1
ATOM 2201 O O . ASP A 1 293 ? 14.636 11.198 2.398 1.00 86.69 293 ASP A O 1
ATOM 2205 N N . ARG A 1 294 ? 16.163 12.652 1.625 1.00 90.88 294 ARG A N 1
ATOM 2206 C CA . ARG A 1 294 ? 15.213 13.635 1.096 1.00 90.88 294 ARG A CA 1
ATOM 2207 C C . ARG A 1 294 ? 14.213 12.997 0.134 1.00 90.88 294 ARG A C 1
ATOM 2209 O O . ARG A 1 294 ? 13.028 13.295 0.219 1.00 90.88 294 ARG A O 1
ATOM 2216 N N . THR A 1 295 ? 14.666 12.078 -0.720 1.00 91.88 295 THR A N 1
ATOM 2217 C CA . THR A 1 295 ? 13.779 11.374 -1.662 1.00 91.88 295 THR A CA 1
ATOM 2218 C C . THR A 1 295 ? 12.699 10.573 -0.936 1.00 91.88 295 THR A C 1
ATOM 2220 O O . THR A 1 295 ? 11.534 10.575 -1.330 1.00 91.88 295 THR A O 1
ATOM 2223 N N . LEU A 1 296 ? 13.072 9.906 0.156 1.00 91.25 296 LEU A N 1
ATOM 2224 C CA . LEU A 1 296 ? 12.136 9.144 0.973 1.00 91.25 296 LEU A CA 1
ATOM 2225 C C . LEU A 1 296 ? 11.134 10.066 1.682 1.00 91.25 296 LEU A C 1
ATOM 2227 O O . LEU A 1 296 ? 9.943 9.757 1.722 1.00 91.25 296 LEU A O 1
ATOM 2231 N N . ALA A 1 297 ? 11.594 11.214 2.184 1.00 91.25 297 ALA A N 1
ATOM 2232 C CA . ALA A 1 297 ? 10.723 12.220 2.785 1.00 91.25 297 ALA A CA 1
ATOM 2233 C C . ALA A 1 297 ? 9.715 12.795 1.770 1.00 91.25 297 ALA A C 1
ATOM 2235 O O . ALA A 1 297 ? 8.527 12.885 2.081 1.00 91.25 297 ALA A O 1
ATOM 2236 N N . ASP A 1 298 ? 10.158 13.110 0.549 1.00 94.69 298 ASP A N 1
ATOM 2237 C CA . ASP A 1 298 ? 9.292 13.597 -0.534 1.00 94.69 298 ASP A CA 1
ATOM 2238 C C . ASP A 1 298 ? 8.219 12.554 -0.901 1.00 94.69 298 ASP A C 1
ATOM 2240 O O . ASP A 1 298 ? 7.044 12.893 -1.069 1.00 94.69 298 ASP A O 1
ATOM 2244 N N . ASN A 1 299 ? 8.585 11.266 -0.931 1.00 95.44 299 ASN A N 1
ATOM 2245 C CA . ASN A 1 299 ? 7.629 10.177 -1.149 1.00 95.44 299 ASN A CA 1
ATOM 2246 C C . ASN A 1 299 ? 6.554 10.141 -0.060 1.00 95.44 299 ASN A C 1
ATOM 2248 O O . ASN A 1 299 ? 5.368 10.009 -0.365 1.00 95.44 299 ASN A O 1
ATOM 2252 N N . TRP A 1 300 ? 6.945 10.276 1.210 1.00 94.69 300 TRP A N 1
ATOM 2253 C CA . TRP A 1 300 ? 5.983 10.309 2.309 1.00 94.69 300 TRP A CA 1
ATOM 2254 C C . TRP A 1 300 ? 5.048 11.510 2.195 1.00 94.69 300 TRP A C 1
ATOM 2256 O O . TRP A 1 300 ? 3.840 11.333 2.324 1.00 94.69 300 TRP A O 1
ATOM 2266 N N . ILE A 1 301 ? 5.565 12.697 1.866 1.00 95.06 301 ILE A N 1
ATOM 2267 C CA . ILE A 1 301 ? 4.741 13.896 1.648 1.00 95.06 301 ILE A CA 1
ATOM 2268 C C . ILE A 1 301 ? 3.681 13.639 0.567 1.00 95.06 301 ILE A C 1
ATOM 2270 O O . ILE A 1 301 ? 2.495 13.865 0.825 1.00 95.06 301 ILE A O 1
ATOM 2274 N N . ALA A 1 302 ? 4.072 13.081 -0.584 1.00 96.44 302 ALA A N 1
ATOM 2275 C CA . ALA A 1 302 ? 3.146 12.752 -1.671 1.00 96.44 302 ALA A CA 1
ATOM 2276 C C . ALA A 1 302 ? 2.042 11.768 -1.231 1.00 96.44 302 ALA A C 1
ATOM 2278 O O . ALA A 1 302 ? 0.869 11.931 -1.580 1.00 96.44 302 ALA A O 1
ATOM 2279 N N . VAL A 1 303 ? 2.380 10.767 -0.410 1.00 96.81 303 VAL A N 1
ATOM 2280 C CA . VAL A 1 303 ? 1.399 9.828 0.165 1.00 96.81 303 VAL A CA 1
ATOM 2281 C C . VAL A 1 303 ? 0.391 10.555 1.067 1.00 96.81 303 VAL A C 1
ATOM 2283 O O . VAL A 1 303 ? -0.816 10.294 0.993 1.00 96.81 303 VAL A O 1
ATOM 2286 N N . GLY A 1 304 ? 0.856 11.494 1.894 1.00 96.50 304 GLY A N 1
ATOM 2287 C CA . GLY A 1 304 ? -0.003 12.326 2.739 1.00 96.50 304 GLY A CA 1
ATOM 2288 C C . GLY A 1 304 ? -0.957 13.212 1.941 1.00 96.50 304 GLY A C 1
ATOM 2289 O O . GLY A 1 304 ? -2.146 13.293 2.266 1.00 96.50 304 GLY A O 1
ATOM 2290 N N . GLU A 1 305 ? -0.471 13.835 0.869 1.00 96.81 305 GLU A N 1
ATOM 2291 C CA . GLU A 1 305 ? -1.297 14.626 -0.049 1.00 96.81 305 GLU A CA 1
ATOM 2292 C C . GLU A 1 305 ? -2.370 13.763 -0.724 1.00 96.81 305 GLU A C 1
ATOM 2294 O O . GLU A 1 305 ? -3.544 14.149 -0.773 1.00 96.81 305 GLU A O 1
ATOM 2299 N N . ALA A 1 306 ? -2.011 12.550 -1.150 1.00 97.06 306 ALA A N 1
ATOM 2300 C CA . ALA A 1 306 ? -2.945 11.614 -1.763 1.00 97.06 306 ALA A CA 1
ATOM 2301 C C . ALA A 1 306 ? -4.044 11.149 -0.781 1.00 97.06 306 ALA A C 1
ATOM 2303 O O . ALA A 1 306 ? -5.211 11.029 -1.167 1.00 97.06 306 ALA A O 1
ATOM 2304 N N . LEU A 1 307 ? -3.719 10.962 0.508 1.00 97.19 307 LEU A N 1
ATOM 2305 C CA . LEU A 1 307 ? -4.701 10.700 1.575 1.00 97.19 307 LEU A CA 1
ATOM 2306 C C . LEU A 1 307 ? -5.677 11.871 1.768 1.00 97.19 307 LEU A C 1
ATOM 2308 O O . LEU A 1 307 ? -6.892 11.668 1.897 1.00 97.19 307 LEU A O 1
ATOM 2312 N N . VAL A 1 308 ? -5.173 13.107 1.753 1.00 96.50 308 VAL A N 1
ATOM 2313 C CA . VAL A 1 308 ? -6.011 14.313 1.837 1.00 96.50 308 VAL A CA 1
ATOM 2314 C C . VAL A 1 308 ? -6.942 14.412 0.626 1.00 96.50 308 VAL A C 1
ATOM 2316 O O . VAL A 1 308 ? -8.136 14.671 0.807 1.00 96.50 308 VAL A O 1
ATOM 2319 N N . ALA A 1 309 ? -6.441 14.129 -0.580 1.00 95.50 309 ALA A N 1
ATOM 2320 C CA . ALA A 1 309 ? -7.204 14.200 -1.827 1.00 95.50 309 ALA A CA 1
ATOM 2321 C C . ALA A 1 309 ? -8.440 13.279 -1.838 1.00 95.50 309 ALA A C 1
ATOM 2323 O O . ALA A 1 309 ? -9.497 13.661 -2.344 1.00 95.50 309 ALA A O 1
ATOM 2324 N N . ILE A 1 310 ? -8.359 12.101 -1.211 1.00 94.56 310 ILE A N 1
ATOM 2325 C CA . ILE A 1 310 ? -9.494 11.164 -1.095 1.00 94.56 310 ILE A CA 1
ATOM 2326 C C . ILE A 1 310 ? -10.393 11.414 0.130 1.00 94.56 310 ILE A C 1
ATOM 2328 O O . ILE A 1 310 ? -11.381 10.699 0.357 1.00 94.56 310 ILE A O 1
ATOM 2332 N N . GLY A 1 311 ? -10.093 12.447 0.922 1.00 94.38 311 GLY A N 1
ATOM 2333 C CA . GLY A 1 311 ? -10.859 12.835 2.106 1.00 94.38 311 GLY A CA 1
ATOM 2334 C C . GLY A 1 311 ? -10.540 12.021 3.364 1.00 94.38 311 GLY A C 1
ATOM 2335 O O . GLY A 1 311 ? -11.401 11.908 4.242 1.00 94.38 311 GLY A O 1
ATOM 2336 N N . LEU A 1 312 ? -9.327 11.472 3.465 1.00 95.62 312 LEU A N 1
ATOM 2337 C CA . LEU A 1 312 ? -8.793 10.800 4.653 1.00 95.62 312 LEU A CA 1
ATOM 2338 C C . LEU A 1 312 ? -7.610 11.588 5.243 1.00 95.62 312 LEU A C 1
ATOM 2340 O O . LEU A 1 312 ? -6.492 11.083 5.269 1.00 95.62 312 LEU A O 1
ATOM 2344 N N . PRO A 1 313 ? -7.815 12.821 5.748 1.00 94.25 313 PRO A N 1
ATOM 2345 C CA . PRO A 1 313 ? -6.728 13.558 6.379 1.00 94.25 313 PRO A CA 1
ATOM 2346 C C . PRO A 1 313 ? -6.207 12.779 7.595 1.00 94.25 313 PRO A C 1
ATOM 2348 O O . PRO A 1 313 ? -6.982 12.416 8.490 1.00 94.25 313 PRO A O 1
ATOM 2351 N N . ALA A 1 314 ? -4.898 12.545 7.613 1.00 94.44 314 ALA A N 1
ATOM 2352 C CA . ALA A 1 314 ? -4.188 11.798 8.638 1.00 94.44 314 ALA A CA 1
ATOM 2353 C C . ALA A 1 314 ? -3.038 12.639 9.202 1.00 94.44 314 ALA A C 1
ATOM 2355 O O . ALA A 1 314 ? -2.496 13.507 8.522 1.00 94.44 314 ALA A O 1
ATOM 2356 N N . VAL A 1 315 ? -2.685 12.391 10.459 1.00 94.06 315 VAL A N 1
ATOM 2357 C CA . VAL A 1 315 ? -1.549 13.044 11.115 1.00 94.06 315 VAL A CA 1
ATOM 2358 C C . VAL A 1 315 ? -0.303 12.216 10.841 1.00 94.06 315 VAL A C 1
ATOM 2360 O O . VAL A 1 315 ? -0.306 11.022 11.128 1.00 94.06 315 VAL A O 1
ATOM 2363 N N . PHE A 1 316 ? 0.742 12.827 10.291 1.00 94.06 316 PHE A N 1
ATOM 2364 C CA . PHE A 1 316 ? 2.037 12.167 10.146 1.00 94.06 316 PHE A CA 1
ATOM 2365 C C . PHE A 1 316 ? 2.701 12.009 11.522 1.00 94.06 316 PHE A C 1
ATOM 2367 O O . PHE A 1 316 ? 2.754 12.962 12.300 1.00 94.06 316 PHE A O 1
ATOM 2374 N N . ILE A 1 317 ? 3.178 10.805 11.814 1.00 91.12 317 ILE A N 1
ATOM 2375 C CA . ILE A 1 317 ? 3.992 10.461 12.981 1.00 91.12 317 ILE A CA 1
ATOM 2376 C C . ILE A 1 317 ? 5.414 10.250 12.486 1.00 91.12 317 ILE A C 1
ATOM 2378 O O . ILE A 1 317 ? 5.617 9.559 11.489 1.00 91.12 317 ILE A O 1
ATOM 2382 N N . ALA A 1 318 ? 6.365 10.877 13.171 1.00 80.88 318 ALA A N 1
ATOM 2383 C CA . ALA A 1 318 ? 7.779 10.820 12.844 1.00 80.88 318 ALA A CA 1
ATOM 2384 C C . ALA A 1 318 ? 8.396 9.444 13.195 1.00 80.88 318 ALA A C 1
ATOM 2386 O O . ALA A 1 318 ? 7.757 8.618 13.844 1.00 80.88 318 ALA A O 1
ATOM 2387 N N . PRO A 1 319 ? 9.635 9.160 12.761 1.00 68.88 319 PRO A N 1
ATOM 2388 C CA . PRO A 1 319 ? 10.275 7.855 12.950 1.00 68.88 319 PRO A CA 1
ATOM 2389 C C . PRO A 1 319 ? 10.741 7.534 14.379 1.00 68.88 319 PRO A C 1
ATOM 2391 O O . PRO A 1 319 ? 11.373 6.501 14.562 1.00 68.88 319 PRO A O 1
ATOM 2394 N N . ASP A 1 320 ? 10.499 8.405 15.355 1.00 64.31 320 ASP A N 1
ATOM 2395 C CA . ASP A 1 320 ? 11.193 8.455 16.649 1.00 64.31 320 ASP A CA 1
ATOM 2396 C C . ASP A 1 320 ? 10.965 7.235 17.559 1.00 64.31 320 ASP A C 1
ATOM 2398 O O . ASP A 1 320 ? 11.939 6.666 18.041 1.00 64.31 320 ASP A O 1
ATOM 2402 N N . GLU A 1 321 ? 9.722 6.785 17.767 1.00 53.69 321 GLU A N 1
ATOM 2403 C CA . GLU A 1 321 ? 9.443 5.618 18.641 1.00 53.69 321 GLU A CA 1
ATOM 2404 C C . GLU A 1 321 ? 8.435 4.608 18.054 1.00 53.69 321 GLU A C 1
ATOM 2406 O O . GLU A 1 321 ? 8.387 3.449 18.466 1.00 53.69 321 GLU A O 1
ATOM 2411 N N . GLY A 1 322 ? 7.637 5.010 17.059 1.00 62.00 322 GLY A N 1
ATOM 2412 C CA . GLY A 1 322 ? 6.593 4.172 16.439 1.00 62.00 322 GLY A CA 1
ATOM 2413 C C . GLY A 1 322 ? 6.784 3.903 14.945 1.00 62.00 322 GLY A C 1
ATOM 2414 O O . GLY A 1 322 ? 6.003 3.155 14.348 1.00 62.00 322 GLY A O 1
ATOM 2415 N N . GLY A 1 323 ? 7.828 4.493 14.358 1.00 72.25 323 GLY A N 1
ATOM 2416 C CA . GLY A 1 323 ? 8.110 4.468 12.930 1.00 72.25 323 GLY A CA 1
ATOM 2417 C C . GLY A 1 323 ? 7.243 5.468 12.161 1.00 72.25 323 GLY A C 1
ATOM 2418 O O . GLY A 1 323 ? 6.161 5.845 12.620 1.00 72.25 323 GLY A O 1
ATOM 2419 N N . PRO A 1 324 ? 7.696 5.899 10.973 1.00 90.94 324 PRO A N 1
ATOM 2420 C CA . PRO A 1 324 ? 6.953 6.846 10.161 1.00 90.94 324 PRO A CA 1
ATOM 2421 C C . PRO A 1 324 ? 5.594 6.243 9.787 1.00 90.94 324 PRO A C 1
ATOM 2423 O O . PRO A 1 324 ? 5.514 5.141 9.237 1.00 90.94 324 PRO A O 1
ATOM 2426 N N . ALA A 1 325 ? 4.508 6.940 10.112 1.00 94.44 325 ALA A N 1
ATOM 2427 C CA . ALA A 1 325 ? 3.153 6.445 9.882 1.00 94.44 325 ALA A CA 1
ATOM 2428 C C . ALA A 1 325 ? 2.138 7.577 9.731 1.00 94.44 325 ALA A C 1
ATOM 2430 O O . ALA A 1 325 ? 2.292 8.659 10.291 1.00 94.44 325 ALA A O 1
ATOM 2431 N N . TYR A 1 326 ? 1.034 7.294 9.044 1.00 96.31 326 TYR A N 1
ATOM 2432 C CA . TYR A 1 326 ? -0.145 8.152 9.041 1.00 96.31 326 TYR A CA 1
ATOM 2433 C C . TYR A 1 326 ? -1.171 7.665 10.061 1.00 96.31 326 TYR A C 1
ATOM 2435 O O . TYR A 1 326 ? -1.705 6.561 9.955 1.00 96.31 326 TYR A O 1
ATOM 2443 N N . ARG A 1 327 ? -1.477 8.514 11.044 1.00 95.62 327 ARG A N 1
ATOM 2444 C CA . ARG A 1 327 ? -2.474 8.273 12.089 1.00 95.62 327 ARG A CA 1
ATOM 2445 C C . ARG A 1 327 ? -3.811 8.908 11.734 1.00 95.62 327 ARG A C 1
ATOM 2447 O O . ARG A 1 327 ? -3.976 10.130 11.729 1.00 95.62 327 ARG A O 1
ATOM 2454 N N . ILE A 1 328 ? -4.799 8.061 11.483 1.00 96.31 328 ILE A N 1
ATOM 2455 C CA . ILE A 1 328 ? -6.181 8.434 11.197 1.00 96.31 328 ILE A CA 1
ATOM 2456 C C . ILE A 1 328 ? -6.969 8.416 12.503 1.00 96.31 328 ILE A C 1
ATOM 2458 O O . ILE A 1 328 ? -7.227 7.368 13.095 1.00 96.31 328 ILE A O 1
ATOM 2462 N N . VAL A 1 329 ? -7.377 9.605 12.944 1.00 94.69 329 VAL A N 1
ATOM 2463 C CA . VAL A 1 329 ? -8.113 9.794 14.198 1.00 94.69 329 VAL A CA 1
ATOM 2464 C C . VAL A 1 329 ? -9.586 10.087 13.924 1.00 94.69 329 VAL A C 1
ATOM 2466 O O . VAL A 1 329 ? -9.931 10.942 13.098 1.00 94.69 329 VAL A O 1
ATOM 2469 N N . GLY A 1 330 ? -10.453 9.437 14.701 1.00 93.25 330 GLY A N 1
ATOM 2470 C CA . GLY A 1 330 ? -11.884 9.710 14.761 1.00 93.25 330 GLY A CA 1
ATOM 2471 C C . GLY A 1 330 ? -12.729 8.740 13.937 1.00 93.25 330 GLY A C 1
ATOM 2472 O O . GLY A 1 330 ? -12.433 8.436 12.783 1.00 93.25 330 GLY A O 1
ATOM 2473 N N . LEU A 1 331 ? -13.850 8.317 14.526 1.00 92.62 331 LEU A N 1
ATOM 2474 C CA . LEU A 1 331 ? -14.685 7.228 14.013 1.00 92.62 331 LEU A CA 1
ATOM 2475 C C . LEU A 1 331 ? -15.192 7.460 12.582 1.00 92.62 331 LEU A C 1
ATOM 2477 O O . LEU A 1 331 ? -15.183 6.552 11.771 1.00 92.62 331 LEU A O 1
ATOM 2481 N N . ARG A 1 332 ? -15.571 8.694 12.218 1.00 94.12 332 ARG A N 1
ATOM 2482 C CA . ARG A 1 332 ? -16.049 8.994 10.852 1.00 94.12 332 ARG A CA 1
ATOM 2483 C C . ARG A 1 332 ? -14.992 8.729 9.779 1.00 94.12 332 ARG A C 1
ATOM 2485 O O . ARG A 1 332 ? -15.342 8.315 8.681 1.00 94.12 332 ARG A O 1
ATOM 2492 N N . ARG A 1 333 ? -13.721 9.006 10.080 1.00 95.44 333 ARG A N 1
ATOM 2493 C CA . ARG A 1 333 ? -12.618 8.798 9.133 1.00 95.44 333 ARG A CA 1
ATOM 2494 C C . ARG A 1 333 ? -12.246 7.324 9.053 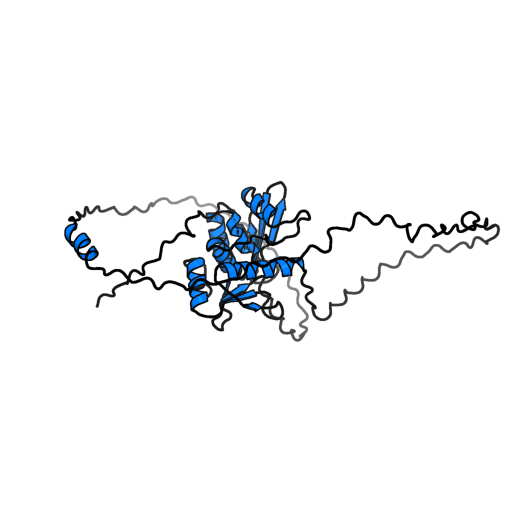1.00 95.44 333 ARG A C 1
ATOM 2496 O O . ARG A 1 333 ? -12.024 6.833 7.958 1.00 95.44 333 ARG A O 1
ATOM 2503 N N . ILE A 1 334 ? -12.256 6.628 10.188 1.00 95.56 334 ILE A N 1
ATOM 2504 C CA . ILE A 1 334 ? -12.023 5.180 10.245 1.00 95.56 334 ILE A CA 1
ATOM 2505 C C . ILE A 1 334 ? -13.128 4.430 9.491 1.00 95.56 334 ILE A C 1
ATOM 2507 O O . ILE A 1 334 ? -12.813 3.598 8.651 1.00 95.56 334 ILE A O 1
ATOM 2511 N N . ASN A 1 335 ? -14.397 4.808 9.667 1.00 94.62 335 ASN A N 1
ATOM 2512 C CA . ASN A 1 335 ? -15.501 4.227 8.899 1.00 94.62 335 ASN A CA 1
ATOM 2513 C C . ASN A 1 335 ? -15.351 4.494 7.396 1.00 94.62 335 ASN A C 1
ATOM 2515 O O . ASN A 1 335 ? -15.603 3.608 6.594 1.00 94.62 335 ASN A O 1
ATOM 2519 N N . ARG A 1 336 ? -14.905 5.694 6.998 1.00 94.81 336 ARG A N 1
ATOM 2520 C CA . ARG A 1 336 ? -14.631 6.004 5.586 1.00 94.81 336 ARG A CA 1
ATOM 2521 C C . ARG A 1 336 ? -13.469 5.175 5.034 1.00 94.81 336 ARG A C 1
ATOM 2523 O O . ARG A 1 336 ? -13.531 4.729 3.896 1.00 94.81 336 ARG A O 1
ATOM 2530 N N . LEU A 1 337 ? -12.416 4.958 5.823 1.00 96.69 337 LEU A N 1
ATOM 2531 C CA . LEU A 1 337 ? -11.337 4.039 5.459 1.00 96.69 337 LEU A CA 1
ATOM 2532 C C . LEU A 1 337 ? -11.880 2.612 5.290 1.00 96.69 337 LEU A C 1
ATOM 2534 O O . LEU A 1 337 ? -11.566 1.973 4.294 1.00 96.69 337 LEU A O 1
ATOM 2538 N N . ALA A 1 338 ? -12.729 2.144 6.208 1.00 95.44 338 ALA A N 1
ATOM 2539 C CA . ALA A 1 338 ? -13.382 0.840 6.113 1.00 95.44 338 ALA A CA 1
ATOM 2540 C C . ALA A 1 338 ? -14.277 0.731 4.862 1.00 95.44 338 ALA A C 1
ATOM 2542 O O . ALA A 1 338 ? -14.268 -0.297 4.194 1.00 95.44 338 ALA A O 1
ATOM 2543 N N . GLU A 1 339 ? -14.989 1.803 4.493 1.00 94.50 339 GLU A N 1
ATOM 2544 C CA . GLU A 1 339 ? -15.765 1.881 3.246 1.00 94.50 339 GLU A CA 1
ATOM 2545 C C . GLU A 1 339 ? -14.879 1.760 1.997 1.00 94.50 339 GLU A C 1
ATOM 2547 O O . GLU A 1 339 ? -15.286 1.114 1.040 1.00 94.50 339 GLU A O 1
ATOM 2552 N N . PHE A 1 340 ? -13.675 2.345 1.992 1.00 95.00 340 PHE A N 1
ATOM 2553 C CA . PHE A 1 340 ? -12.736 2.215 0.870 1.00 95.00 340 PHE A CA 1
ATOM 2554 C C . PHE A 1 340 ? -12.081 0.835 0.789 1.00 95.00 340 PHE A C 1
ATOM 2556 O O . PHE A 1 340 ? -11.862 0.313 -0.299 1.00 95.00 340 PHE A O 1
ATOM 2563 N N . VAL A 1 341 ? -11.689 0.289 1.936 1.00 95.06 341 VAL A N 1
ATOM 2564 C CA . VAL A 1 341 ? -10.897 -0.943 2.029 1.00 95.06 341 VAL A CA 1
ATOM 2565 C C . VAL A 1 341 ? -11.777 -2.189 1.886 1.00 95.06 341 VAL A C 1
ATOM 2567 O O . VAL A 1 341 ? -11.297 -3.252 1.477 1.00 95.06 341 VAL A O 1
ATOM 2570 N N . GLY A 1 342 ? -13.065 -2.054 2.200 1.00 93.94 342 GLY A N 1
ATOM 2571 C CA . GLY A 1 342 ? -14.045 -3.122 2.132 1.00 93.94 342 GLY A CA 1
ATOM 2572 C C . GLY A 1 342 ? -13.930 -4.117 3.285 1.00 93.94 342 GLY A C 1
ATOM 2573 O O . GLY A 1 342 ? -13.278 -3.882 4.307 1.00 93.94 342 GLY A O 1
ATOM 2574 N N . GLU A 1 343 ? -14.601 -5.252 3.106 1.00 93.38 343 GLU A N 1
ATOM 2575 C CA . GLU A 1 343 ? -14.720 -6.297 4.119 1.00 93.38 343 GLU A CA 1
ATOM 2576 C C . GLU A 1 343 ? -13.359 -6.876 4.537 1.00 93.38 343 GLU A C 1
ATOM 2578 O O . GLU A 1 343 ? -12.431 -6.998 3.731 1.00 93.38 343 GLU A O 1
ATOM 2583 N N . SER A 1 344 ? -13.250 -7.231 5.820 1.00 94.56 344 SER A N 1
ATOM 2584 C CA . SER A 1 344 ? -12.054 -7.866 6.374 1.00 94.56 344 SER A CA 1
ATOM 2585 C C . SER A 1 344 ? -11.791 -9.203 5.677 1.00 94.56 344 SER A C 1
ATOM 2587 O O . SER A 1 344 ? -12.708 -10.023 5.612 1.00 94.56 344 SER A O 1
ATOM 2589 N N . PRO A 1 345 ? -10.557 -9.463 5.208 1.00 94.56 345 PRO A N 1
ATOM 2590 C CA . PRO A 1 345 ? -10.134 -10.805 4.822 1.00 94.56 345 PRO A CA 1
ATOM 2591 C C . PRO A 1 345 ? -10.372 -11.803 5.960 1.00 94.56 345 PRO A C 1
ATOM 2593 O O . PRO A 1 345 ? -10.317 -11.423 7.134 1.00 94.56 345 PRO A O 1
ATOM 2596 N N . ALA A 1 346 ? -10.603 -13.071 5.616 1.00 93.00 346 ALA A N 1
ATOM 2597 C CA . ALA A 1 346 ? -10.853 -14.131 6.593 1.00 93.00 346 ALA A CA 1
ATOM 2598 C C . ALA A 1 346 ? -9.612 -14.436 7.448 1.00 93.00 346 ALA A C 1
ATOM 2600 O O . ALA A 1 346 ? -9.727 -14.832 8.605 1.00 93.00 346 ALA A O 1
ATOM 2601 N N . GLU A 1 347 ? -8.431 -14.222 6.877 1.00 94.94 347 GLU A N 1
ATOM 2602 C CA . GLU A 1 347 ? -7.133 -14.447 7.503 1.00 94.94 347 GLU A CA 1
ATOM 2603 C C . GLU A 1 347 ? -6.755 -13.314 8.466 1.00 94.94 347 GLU A C 1
ATOM 2605 O O . GLU A 1 347 ? -5.920 -13.509 9.346 1.00 94.94 347 GLU A O 1
ATOM 2610 N N . ALA A 1 348 ? -7.353 -12.127 8.314 1.00 94.56 348 ALA A N 1
ATOM 2611 C CA . ALA A 1 348 ? -7.039 -10.975 9.145 1.00 94.56 348 ALA A CA 1
ATOM 2612 C C . ALA A 1 348 ? -7.742 -11.072 10.513 1.00 94.56 348 ALA A C 1
ATOM 2614 O O . ALA A 1 348 ? -8.966 -11.243 10.563 1.00 94.56 348 ALA A O 1
ATOM 2615 N N . PRO A 1 349 ? -7.018 -10.890 11.638 1.00 94.38 349 PRO A N 1
ATOM 2616 C CA . PRO A 1 349 ? -7.645 -10.814 12.949 1.00 94.38 349 PRO A CA 1
ATOM 2617 C C . PRO A 1 349 ? -8.727 -9.719 12.998 1.00 94.38 349 PRO A C 1
ATOM 2619 O O . PRO A 1 349 ? -8.553 -8.627 12.448 1.00 94.38 349 PRO A O 1
ATOM 2622 N N . PRO A 1 350 ? -9.852 -9.949 13.694 1.00 87.44 350 PRO A N 1
ATOM 2623 C CA . PRO A 1 350 ? -10.986 -9.029 13.657 1.00 87.44 350 PRO A CA 1
ATOM 2624 C C . PRO A 1 350 ? -10.688 -7.654 14.271 1.00 87.44 350 PRO A C 1
ATOM 2626 O O . PRO A 1 350 ? -11.430 -6.704 14.033 1.00 87.44 350 PRO A O 1
ATOM 2629 N N . GLU A 1 351 ? -9.630 -7.550 15.070 1.00 91.25 351 GLU A N 1
ATOM 2630 C CA . GLU A 1 351 ? -9.264 -6.349 15.819 1.00 91.25 351 GLU A CA 1
ATOM 2631 C C . GLU A 1 351 ? -8.316 -5.421 15.052 1.00 91.25 351 GLU A C 1
ATOM 2633 O O . GLU A 1 351 ? -8.139 -4.278 15.461 1.00 91.25 351 GLU A O 1
ATOM 2638 N N . VAL A 1 352 ? -7.713 -5.877 13.945 1.00 92.88 352 VAL A N 1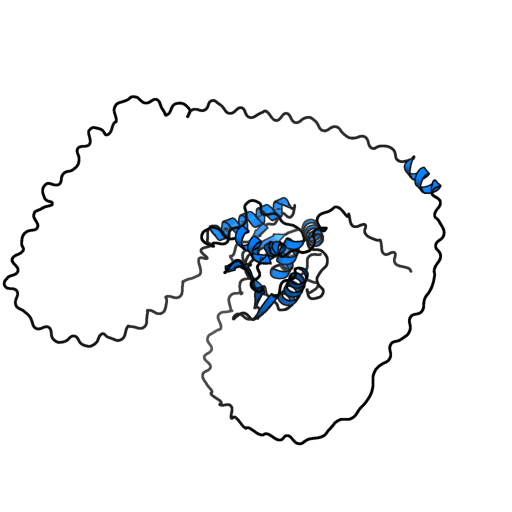
ATOM 2639 C CA . VAL A 1 352 ? -6.684 -5.106 13.216 1.00 92.88 352 VAL A CA 1
ATOM 2640 C C . VAL A 1 352 ? -7.197 -4.443 11.937 1.00 92.88 352 VAL A C 1
ATOM 2642 O O . VAL A 1 352 ? -6.584 -3.492 11.447 1.00 92.88 352 VAL A O 1
ATOM 2645 N N . TRP A 1 353 ? -8.323 -4.913 11.395 1.00 94.69 353 TRP A N 1
ATOM 2646 C CA . TRP A 1 353 ? -8.936 -4.358 10.185 1.00 94.69 353 TRP A CA 1
ATOM 2647 C C . TRP A 1 353 ? -9.841 -3.157 10.515 1.00 94.69 353 TRP A C 1
ATOM 2649 O O . TRP A 1 353 ? -10.542 -3.206 11.529 1.00 94.69 353 TRP A O 1
ATOM 2659 N N . PRO A 1 354 ? -9.871 -2.082 9.700 1.00 93.88 354 PRO A N 1
ATOM 2660 C CA . PRO A 1 354 ? -10.714 -0.917 9.974 1.00 93.88 354 PRO A CA 1
ATOM 2661 C C . PRO A 1 354 ? -12.209 -1.274 9.909 1.00 93.88 354 PRO A C 1
ATOM 2663 O O . PRO A 1 354 ? -12.633 -2.022 9.025 1.00 93.88 354 PRO A O 1
ATOM 2666 N N . ARG A 1 355 ? -13.009 -0.737 10.844 1.00 89.31 355 ARG A N 1
ATOM 2667 C CA . ARG A 1 355 ? -14.451 -1.013 11.001 1.00 89.31 355 ARG A CA 1
ATOM 2668 C C . ARG A 1 355 ? -15.260 0.208 11.412 1.00 89.31 355 ARG A C 1
ATOM 2670 O O . ARG A 1 355 ? -14.699 1.050 12.153 1.00 89.31 355 ARG A O 1
#

Radius of gyration: 35.91 Å; chains: 1; bounding box: 127×104×59 Å

Organism: NCBI:txid1424081

Secondary structure (DSSP, 8-state):
-------------SSTTSPP-GGGGHHHHTTT-EEEEETTEEEEEEEEESHHHHHHHHHHHHTTT--EEEEE-SSTTEEEEEEPPBGGGHHHHHHHB-TTS-B---TT----HHHHHHHHHHHEEE-SSSEEEEESSPPPPPPPP-------------------------------PPPPPPP-----PPPPP-HHHHHHHHHS-PPP-PPPPPP-----------TTTT-S---SPPTTTT------TTTT--------------PPPPPPPP-----------SS------HHHHHHHHHHHHHHHHTT---EEE-SSSS-SEEEEESHHHHHHHHHHH-SPPTTS-TTTS--

Sequence (355 aa):
MTRSVAARQLSLFGVEARPPAPHDLEGLLLGAGQVGRMGGTGRVTTVVEDAWRCAVLRAECELRGLVLTCEPAVEEDRFVVRTAYSAALAPLAARWLDDDGVQRAPGDLALDGRRLRLWVAAAGGYDGQRAYLLRLAPKPRPPEPEAEVEAEVGAEAEAEVVDEAAAVAGEPEVVHEPEEPPINGHNGHTPPVDRREIMQARADAKPNKRRKKPDSKVSAFDPGPDEFADFDAYDGPDPYAEVEPFSDPGADEWPDSGIADLPTVALDTPPPPPEPAPKPAAESPQSGEITIDRTLADNWIAVGEALVAIGLPAVFIAPDEGGPAYRIVGLRRINRLAEFVGESPAEAPPEVWPR

pLDDT: mean 72.03, std 23.96, range [29.45, 98.56]